Protein AF-0000000079071621 (afdb_homodimer)

Organism: Streptomyces microflavus (NCBI:txid1919)

Structure (mmCIF, N/CA/C/O backbone):
data_AF-0000000079071621-model_v1
#
loop_
_entity.id
_entity.type
_entity.pdbx_description
1 polymer 'VOC family protein'
#
loop_
_atom_site.group_PDB
_atom_site.id
_atom_site.type_symbol
_atom_site.label_atom_id
_atom_site.label_alt_id
_atom_site.label_comp_id
_atom_site.label_asym_id
_atom_site.label_entity_id
_atom_site.label_seq_id
_atom_site.pdbx_PDB_ins_code
_atom_site.Cartn_x
_atom_site.Cartn_y
_atom_site.Cartn_z
_atom_site.occupancy
_atom_site.B_iso_or_equiv
_atom_site.auth_seq_id
_atom_site.auth_comp_id
_atom_site.auth_asym_id
_atom_site.auth_atom_id
_atom_site.pdbx_PDB_model_num
ATOM 1 N N . MET A 1 1 ? 14.781 11.422 18.766 1 42.88 1 MET A N 1
ATOM 2 C CA . MET A 1 1 ? 13.68 10.578 19.219 1 42.88 1 MET A CA 1
ATOM 3 C C . MET A 1 1 ? 12.781 10.188 18.047 1 42.88 1 MET A C 1
ATOM 5 O O . MET A 1 1 ? 12.547 10.984 17.141 1 42.88 1 MET A O 1
ATOM 9 N N . SER A 1 2 ? 12.711 8.789 17.906 1 52.16 2 SER A N 1
ATOM 10 C CA . SER A 1 2 ? 11.922 8.367 16.75 1 52.16 2 SER A CA 1
ATOM 11 C C . SER A 1 2 ? 10.539 9.016 16.766 1 52.16 2 SER A C 1
ATOM 13 O O . SER A 1 2 ? 9.867 9.039 17.797 1 52.16 2 SER A O 1
ATOM 15 N N . LYS A 1 3 ? 10.344 9.945 15.742 1 65.06 3 LYS A N 1
ATOM 16 C CA . LYS A 1 3 ? 9.086 10.688 15.656 1 65.06 3 LYS A CA 1
ATOM 17 C C . LYS A 1 3 ? 7.887 9.742 15.734 1 65.06 3 LYS A C 1
ATOM 19 O O . LYS A 1 3 ? 6.836 10.109 16.266 1 65.06 3 LYS A O 1
ATOM 24 N N . ALA A 1 4 ? 8.258 8.398 15.219 1 72.56 4 ALA A N 1
ATOM 25 C CA . ALA A 1 4 ? 7.199 7.395 15.188 1 72.56 4 ALA A CA 1
ATOM 26 C C . ALA A 1 4 ? 7.715 6.043 15.672 1 72.56 4 ALA A C 1
ATOM 28 O O . ALA A 1 4 ? 8.211 5.238 14.875 1 72.56 4 ALA A O 1
ATOM 29 N N . LYS A 1 5 ? 7.645 5.836 16.984 1 70.62 5 LYS A N 1
ATOM 30 C CA . LYS A 1 5 ? 8.227 4.656 17.609 1 70.62 5 LYS A CA 1
ATOM 31 C C . LYS A 1 5 ? 7.594 3.377 17.078 1 70.62 5 LYS A C 1
ATOM 33 O O . LYS A 1 5 ? 8.297 2.408 16.781 1 70.62 5 LYS A O 1
ATOM 38 N N . ASN A 1 6 ? 6.219 3.414 16.953 1 83.88 6 ASN A N 1
ATOM 39 C CA . ASN A 1 6 ? 5.512 2.223 16.5 1 83.88 6 ASN A CA 1
ATOM 40 C C . ASN A 1 6 ? 4.762 2.488 15.195 1 83.88 6 ASN A C 1
ATOM 42 O O . ASN A 1 6 ? 3.529 2.541 15.18 1 83.88 6 ASN A O 1
ATOM 46 N N . LEU A 1 7 ? 5.461 2.604 14.156 1 91.31 7 LEU A N 1
ATOM 47 C CA . LEU A 1 7 ? 4.859 2.834 12.844 1 91.31 7 LEU A CA 1
ATOM 48 C C . LEU A 1 7 ? 4.422 1.519 12.211 1 91.31 7 LEU A C 1
ATOM 50 O O . LEU A 1 7 ? 5.164 0.535 12.234 1 91.31 7 LEU A O 1
ATOM 54 N N . ARG A 1 8 ? 3.219 1.528 11.75 1 93.12 8 ARG A N 1
ATOM 55 C CA . ARG A 1 8 ? 2.672 0.378 11.031 1 93.12 8 ARG A CA 1
ATOM 56 C C . ARG A 1 8 ? 2.041 0.804 9.711 1 93.12 8 ARG A C 1
ATOM 58 O O . ARG A 1 8 ? 1.533 1.922 9.594 1 93.12 8 ARG A O 1
ATOM 65 N N . THR A 1 9 ? 2.133 -0.127 8.781 1 96.31 9 THR A N 1
ATOM 66 C CA . THR A 1 9 ? 1.345 0.127 7.582 1 96.31 9 THR A CA 1
ATOM 67 C C . THR A 1 9 ? -0.145 0.162 7.91 1 96.31 9 THR A C 1
ATOM 69 O O . THR A 1 9 ? -0.653 -0.72 8.602 1 96.31 9 THR A O 1
ATOM 72 N N . GLY A 1 10 ? -0.792 1.207 7.555 1 96.31 10 GLY A N 1
ATOM 73 C CA . GLY A 1 10 ? -2.236 1.291 7.703 1 96.31 10 GLY A CA 1
ATOM 74 C C . GLY A 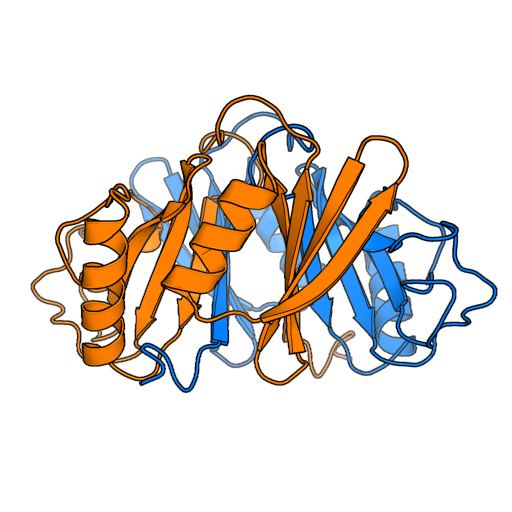1 10 ? -2.992 0.65 6.559 1 96.31 10 GLY A C 1
ATOM 75 O O . GLY A 1 10 ? -2.705 -0.486 6.176 1 96.31 10 GLY A O 1
ATOM 76 N N . HIS A 1 11 ? -3.967 1.396 6.055 1 97.25 11 HIS A N 1
ATOM 77 C CA . HIS A 1 11 ? -4.727 0.903 4.914 1 97.25 11 HIS A CA 1
ATOM 78 C C . HIS A 1 11 ? -4.145 1.425 3.602 1 97.25 11 HIS A C 1
ATOM 80 O O . HIS A 1 11 ? -3.365 2.381 3.6 1 97.25 11 HIS A O 1
ATOM 86 N N . ILE A 1 12 ? -4.516 0.748 2.537 1 98.19 12 ILE A N 1
ATOM 87 C CA . ILE A 1 12 ? -4.121 1.154 1.191 1 98.19 12 ILE A CA 1
ATOM 88 C C . ILE A 1 12 ? -5.363 1.509 0.375 1 98.19 12 ILE A C 1
ATOM 90 O O . ILE A 1 12 ? -6.297 0.711 0.278 1 98.19 12 ILE A O 1
ATOM 94 N N . GLY A 1 13 ? -5.344 2.719 -0.141 1 98.19 13 GLY A N 1
ATOM 95 C CA . GLY A 1 13 ? -6.395 3.121 -1.06 1 98.19 13 GLY A CA 1
ATOM 96 C C . GLY A 1 13 ? -6.074 2.809 -2.51 1 98.19 13 GLY A C 1
ATOM 97 O O . GLY A 1 13 ? -4.969 3.084 -2.98 1 98.19 13 GLY A O 1
ATOM 98 N N . LEU A 1 14 ? -7.027 2.291 -3.225 1 98.31 14 LEU A N 1
ATOM 99 C CA . LEU A 1 14 ? -6.879 1.988 -4.645 1 98.31 14 LEU A CA 1
ATOM 100 C C . LEU A 1 14 ? -7.98 2.656 -5.461 1 98.31 14 LEU A C 1
ATOM 102 O O . LEU A 1 14 ? -9.148 2.615 -5.082 1 98.31 14 LEU A O 1
ATOM 106 N N . ASN A 1 15 ? -7.555 3.283 -6.523 1 97.88 15 ASN A N 1
ATOM 107 C CA . ASN A 1 15 ? -8.508 3.697 -7.543 1 97.88 15 ASN A CA 1
ATOM 108 C C . ASN A 1 15 ? -8.906 2.533 -8.445 1 97.88 15 ASN A C 1
ATOM 110 O O . ASN A 1 15 ? -8.047 1.805 -8.945 1 97.88 15 ASN A O 1
ATOM 114 N N . VAL A 1 16 ? -10.18 2.416 -8.68 1 97.88 16 VAL A N 1
ATOM 115 C CA . VAL A 1 16 ? -10.664 1.335 -9.539 1 97.88 16 VAL A CA 1
ATOM 116 C C . VAL A 1 16 ? -11.664 1.881 -10.547 1 97.88 16 VAL A C 1
ATOM 118 O O . VAL A 1 16 ? -12.188 2.984 -10.383 1 97.88 16 VAL A O 1
ATOM 121 N N . THR A 1 17 ? -11.93 1.135 -11.625 1 97.88 17 THR A N 1
ATOM 122 C CA . THR A 1 17 ? -12.828 1.571 -12.688 1 97.88 17 THR A CA 1
ATOM 123 C C . THR A 1 17 ? -14.258 1.116 -12.414 1 97.88 17 THR A C 1
ATOM 125 O O . THR A 1 17 ? -15.211 1.757 -12.852 1 97.88 17 THR A O 1
ATOM 128 N N . ASP A 1 18 ? -14.422 0.015 -11.734 1 97.88 18 ASP A N 1
ATOM 129 C CA . ASP A 1 18 ? -15.703 -0.601 -11.406 1 97.88 18 ASP A CA 1
ATOM 130 C C . ASP A 1 18 ? -15.695 -1.179 -9.992 1 97.88 18 ASP A C 1
ATOM 132 O O . ASP A 1 18 ? -15.07 -2.215 -9.742 1 97.88 18 ASP A O 1
ATOM 136 N N . LEU A 1 19 ? -16.453 -0.501 -9.102 1 98.06 19 LEU A N 1
ATOM 137 C CA . LEU A 1 19 ? -16.375 -0.82 -7.676 1 98.06 19 LEU A CA 1
ATOM 138 C C . LEU A 1 19 ? -16.906 -2.225 -7.41 1 98.06 19 LEU A C 1
ATOM 140 O O . LEU A 1 19 ? -16.297 -2.996 -6.676 1 98.06 19 LEU A O 1
ATOM 144 N N . ASP A 1 20 ? -18.016 -2.582 -8.047 1 98.19 20 ASP A N 1
ATOM 145 C CA . ASP A 1 20 ? -18.625 -3.889 -7.82 1 98.19 20 ASP A CA 1
ATOM 146 C C . ASP A 1 20 ? -17.688 -5.016 -8.258 1 98.19 20 ASP A C 1
ATOM 148 O O . ASP A 1 20 ? -17.531 -6.012 -7.547 1 98.19 20 ASP A O 1
ATOM 152 N N . ARG A 1 21 ? -17.125 -4.828 -9.359 1 97.88 21 ARG A N 1
ATOM 153 C CA . ARG A 1 21 ? -16.203 -5.82 -9.891 1 97.88 21 ARG A CA 1
ATOM 154 C C . ARG A 1 21 ? -14.992 -5.98 -8.969 1 97.88 21 ARG A C 1
ATOM 156 O O . ARG A 1 21 ? -14.555 -7.105 -8.711 1 97.88 21 ARG A O 1
ATOM 163 N N . SER A 1 22 ? -14.477 -4.883 -8.516 1 98.31 22 SER A N 1
ATOM 164 C CA . SER A 1 22 ? -13.305 -4.926 -7.645 1 98.31 22 SER A CA 1
ATOM 165 C C . SER A 1 22 ? -13.648 -5.52 -6.281 1 98.31 22 SER A C 1
ATOM 167 O O . SER A 1 22 ? -12.891 -6.324 -5.738 1 98.31 22 SER A O 1
ATOM 169 N N . ILE A 1 23 ? -14.773 -5.156 -5.727 1 98.38 23 ILE A N 1
ATOM 170 C CA . ILE A 1 23 ? -15.203 -5.727 -4.457 1 98.38 23 ILE A CA 1
ATOM 171 C C . ILE A 1 23 ? -15.297 -7.246 -4.578 1 98.38 23 ILE A C 1
ATOM 173 O O . ILE A 1 23 ? -14.773 -7.973 -3.729 1 98.38 23 ILE A O 1
ATOM 177 N N . ALA A 1 24 ? -15.93 -7.719 -5.613 1 98.06 24 ALA A N 1
ATOM 178 C CA . ALA A 1 24 ? -16.094 -9.156 -5.824 1 98.06 24 ALA A CA 1
ATOM 179 C C . ALA A 1 24 ? -14.742 -9.859 -5.898 1 98.06 24 ALA A C 1
ATOM 181 O O . ALA A 1 24 ? -14.555 -10.914 -5.293 1 98.06 24 ALA A O 1
ATOM 182 N N . PHE A 1 25 ? -13.867 -9.266 -6.594 1 98 25 PHE A N 1
ATOM 183 C CA . PHE A 1 25 ? -12.531 -9.836 -6.758 1 98 25 PHE A CA 1
ATOM 184 C C . PHE A 1 25 ? -11.82 -9.953 -5.418 1 98 25 PHE A C 1
ATOM 186 O O . PHE A 1 25 ? -11.359 -11.031 -5.043 1 98 25 PHE A O 1
ATOM 193 N N . TYR A 1 26 ? -11.719 -8.875 -4.664 1 97.75 26 TYR A N 1
ATOM 194 C CA . TYR A 1 26 ? -10.945 -8.836 -3.428 1 97.75 26 TYR A CA 1
ATOM 195 C C . TYR A 1 26 ? -11.602 -9.688 -2.35 1 97.75 26 TYR A C 1
ATOM 197 O O . TYR A 1 26 ? -10.914 -10.266 -1.503 1 97.75 26 TYR A O 1
ATOM 205 N N . ARG A 1 27 ? -12.898 -9.773 -2.393 1 97.06 27 ARG A N 1
ATOM 206 C CA . ARG A 1 27 ? -13.586 -10.672 -1.471 1 97.06 27 ARG A CA 1
ATOM 207 C C . ARG A 1 27 ? -13.25 -12.133 -1.774 1 97.06 27 ARG A C 1
ATOM 209 O O . ARG A 1 27 ? -12.953 -12.906 -0.866 1 97.06 27 ARG A O 1
ATOM 216 N N . GLU A 1 28 ? -13.344 -12.438 -3.025 1 96.12 28 GLU A N 1
ATOM 217 C CA . GLU A 1 28 ? -13.109 -13.82 -3.426 1 96.12 28 GLU A CA 1
ATOM 218 C C . GLU A 1 28 ? -11.664 -14.234 -3.176 1 96.12 28 GLU A C 1
ATOM 220 O O . GLU A 1 28 ? -11.398 -15.336 -2.688 1 96.12 28 GLU A O 1
ATOM 225 N N . VAL A 1 29 ? -10.734 -13.383 -3.432 1 96 29 VAL A N 1
ATOM 226 C CA . VAL A 1 29 ? -9.312 -13.727 -3.393 1 96 29 VAL A CA 1
ATOM 227 C C . VAL A 1 29 ? -8.812 -13.695 -1.951 1 96 29 VAL A C 1
ATOM 229 O O . VAL A 1 29 ? -8.078 -14.586 -1.523 1 96 29 VAL A O 1
ATOM 232 N N . PHE A 1 30 ? -9.273 -12.68 -1.161 1 95.25 30 PHE A N 1
ATOM 233 C CA . PHE A 1 30 ? -8.633 -12.453 0.132 1 95.25 30 PHE A CA 1
ATOM 234 C C . PHE A 1 30 ? -9.617 -12.703 1.269 1 95.25 30 PHE A C 1
ATOM 236 O O . PHE A 1 30 ? -9.258 -12.602 2.443 1 95.25 30 PHE A O 1
ATOM 243 N N . ASP A 1 31 ? -10.844 -13.023 0.939 1 93.75 31 ASP A N 1
ATOM 244 C CA . ASP A 1 31 ? -11.898 -13.219 1.93 1 93.75 31 ASP A CA 1
ATOM 245 C C . ASP A 1 31 ? -12.109 -11.953 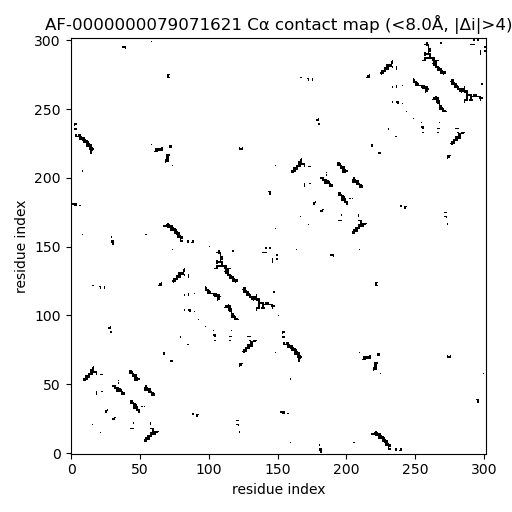2.758 1 93.75 31 ASP A C 1
ATOM 247 O O . ASP A 1 31 ? -12.328 -12.023 3.969 1 93.75 31 ASP A O 1
ATOM 251 N N . PHE A 1 32 ? -11.922 -10.859 2.109 1 96 32 PHE A N 1
ATOM 252 C CA . PHE A 1 32 ? -12.203 -9.594 2.781 1 96 32 PHE A CA 1
ATOM 253 C C . PHE A 1 32 ? -13.695 -9.422 3.012 1 96 32 PHE A C 1
ATOM 255 O O . PHE A 1 32 ? -14.508 -9.875 2.205 1 96 32 PHE A O 1
ATOM 262 N N . GLU A 1 33 ? -13.945 -8.703 4.066 1 96.06 33 GLU A N 1
ATOM 263 C CA . GLU A 1 33 ? -15.305 -8.227 4.324 1 96.06 33 GLU A CA 1
ATOM 264 C C . GLU A 1 33 ? -15.461 -6.762 3.93 1 96.06 33 GLU A C 1
ATOM 266 O O . GLU A 1 33 ? -14.492 -5.996 3.969 1 96.06 33 GLU A O 1
ATOM 271 N N . VAL A 1 34 ? -16.688 -6.438 3.545 1 97.62 34 VAL A N 1
ATOM 272 C CA . VAL A 1 34 ? -17.016 -5.027 3.348 1 97.62 34 VAL A CA 1
ATOM 273 C C . VAL A 1 34 ? -17.344 -4.383 4.691 1 97.62 34 VAL A C 1
ATOM 275 O O . VAL A 1 34 ? -18.359 -4.715 5.309 1 97.62 34 VAL A O 1
ATOM 278 N N . LEU A 1 35 ? -16.516 -3.516 5.105 1 96.69 35 LEU A N 1
ATOM 279 C CA . LEU A 1 35 ? -16.688 -2.855 6.395 1 96.69 35 LEU A CA 1
ATOM 280 C C . LEU A 1 35 ? -17.578 -1.624 6.262 1 96.69 35 LEU A C 1
ATOM 282 O O . LEU A 1 35 ? -18.156 -1.159 7.246 1 96.69 35 LEU A O 1
ATOM 286 N N . GLY A 1 36 ? -17.578 -1.055 5.078 1 95.31 36 GLY A N 1
ATOM 287 C CA . GLY A 1 36 ? -18.391 0.107 4.75 1 95.31 36 GLY A CA 1
ATOM 288 C C . GLY A 1 36 ? -18.391 0.434 3.268 1 95.31 36 GLY A C 1
ATOM 289 O O . GLY A 1 36 ? -17.453 0.07 2.549 1 95.31 36 GLY A O 1
ATOM 290 N N . GLU A 1 37 ? -19.422 0.952 2.857 1 95.75 37 GLU A N 1
ATOM 291 C CA . GLU A 1 37 ? -19.562 1.421 1.481 1 95.75 37 GLU A CA 1
ATOM 292 C C . GLU A 1 37 ? -20.391 2.697 1.415 1 95.75 37 GLU A C 1
ATOM 294 O O . GLU A 1 37 ? -21.188 2.973 2.316 1 95.75 37 GLU A O 1
ATOM 299 N N . GLY A 1 38 ? -20.094 3.457 0.371 1 94.31 38 GLY A N 1
ATOM 300 C CA . GLY A 1 38 ? -20.859 4.68 0.22 1 94.31 38 GLY A CA 1
ATOM 301 C C . GLY A 1 38 ? -20.594 5.398 -1.087 1 94.31 38 GLY A C 1
ATOM 302 O O . GLY A 1 38 ? -20.016 4.824 -2.012 1 94.31 38 GLY A O 1
ATOM 303 N N . LYS A 1 39 ? -21.266 6.508 -1.131 1 90.56 39 LYS A N 1
ATOM 304 C CA . LYS A 1 39 ? -21.109 7.348 -2.312 1 90.56 39 LYS A CA 1
ATOM 305 C C . LYS A 1 39 ? -21.016 8.82 -1.928 1 90.56 39 LYS A C 1
ATOM 307 O O . LYS A 1 39 ? -21.547 9.234 -0.895 1 90.56 39 LYS A O 1
ATOM 312 N N . ASP A 1 40 ? -20.219 9.453 -2.623 1 84.19 40 ASP A N 1
ATOM 313 C CA . ASP A 1 40 ? -20.203 10.914 -2.646 1 84.19 40 ASP A CA 1
ATOM 314 C C . ASP A 1 40 ? -20.438 11.438 -4.059 1 84.19 40 ASP A C 1
ATOM 316 O O . ASP A 1 40 ? -19.5 11.484 -4.875 1 84.19 40 ASP A O 1
ATOM 320 N N . GLY A 1 41 ? -21.625 11.93 -4.25 1 83.19 41 GLY A N 1
ATOM 321 C CA . GLY A 1 41 ? -22.016 12.203 -5.625 1 83.19 41 GLY A CA 1
ATOM 322 C C . GLY A 1 41 ? -21.969 10.969 -6.508 1 83.19 41 GLY A C 1
ATOM 323 O O . GLY A 1 41 ? -22.594 9.945 -6.191 1 83.19 41 GLY A O 1
ATOM 324 N N . ASP A 1 42 ? -21.188 11.078 -7.543 1 82.19 42 ASP A N 1
ATOM 325 C CA . ASP A 1 42 ? -21.094 9.953 -8.477 1 82.19 42 ASP A CA 1
ATOM 326 C C . ASP A 1 42 ? -19.891 9.07 -8.148 1 82.19 42 ASP A C 1
ATOM 328 O O . ASP A 1 42 ? -19.672 8.055 -8.812 1 82.19 42 ASP A O 1
ATOM 332 N N . ARG A 1 43 ? -19.234 9.406 -7.055 1 88.31 43 ARG A N 1
ATOM 333 C CA . ARG A 1 43 ? -18.047 8.633 -6.699 1 88.31 43 ARG A CA 1
ATOM 334 C C . ARG A 1 43 ? -18.359 7.625 -5.598 1 88.31 43 ARG A C 1
ATOM 336 O O . ARG A 1 43 ? -18.625 8.008 -4.457 1 88.31 43 ARG A O 1
ATOM 343 N N . ARG A 1 44 ? -18.312 6.379 -5.953 1 96.31 44 ARG A N 1
ATOM 344 C CA . ARG A 1 44 ? -18.578 5.297 -5.012 1 96.31 44 ARG A CA 1
ATOM 345 C C . ARG A 1 44 ? -17.281 4.816 -4.352 1 96.31 44 ARG A C 1
ATOM 347 O O . ARG A 1 44 ? -16.203 4.914 -4.941 1 96.31 44 ARG A O 1
ATOM 354 N N . TRP A 1 45 ? -17.422 4.355 -3.113 1 97 45 TRP A N 1
ATOM 355 C CA . TRP A 1 45 ? -16.266 3.846 -2.395 1 97 45 TRP A CA 1
ATOM 356 C C . TRP A 1 45 ? -16.641 2.666 -1.507 1 97 45 TRP A C 1
ATOM 358 O O . TRP A 1 45 ? -17.828 2.475 -1.188 1 97 45 TRP A O 1
ATOM 368 N N . ALA A 1 46 ? -15.672 1.856 -1.143 1 97.94 46 ALA A N 1
ATOM 369 C CA . ALA A 1 46 ? -15.852 0.722 -0.24 1 97.94 46 ALA A CA 1
ATOM 370 C C . ALA A 1 46 ? -14.617 0.513 0.634 1 97.94 46 ALA A C 1
ATOM 372 O O . ALA A 1 46 ? -13.492 0.677 0.171 1 97.94 46 ALA A O 1
ATOM 373 N N . PHE A 1 47 ? -14.836 0.183 1.859 1 97.75 47 PHE A N 1
ATOM 374 C CA . PHE A 1 47 ? -13.805 -0.219 2.809 1 97.75 47 PHE A CA 1
ATOM 375 C C . PHE A 1 47 ? -13.797 -1.732 2.988 1 97.75 47 PHE A C 1
ATOM 377 O O . PHE A 1 47 ? -14.82 -2.332 3.312 1 97.75 47 PHE A O 1
ATOM 384 N N . LEU A 1 48 ? -12.656 -2.314 2.732 1 98.19 48 LEU A N 1
ATOM 385 C CA . LEU A 1 48 ? -12.5 -3.76 2.846 1 98.19 48 LEU A CA 1
ATOM 386 C C . LEU A 1 48 ? -11.508 -4.117 3.945 1 98.19 48 LEU A C 1
ATOM 388 O O . LEU A 1 48 ? -10.5 -3.43 4.121 1 98.19 48 LEU A O 1
ATOM 392 N N . GLY A 1 49 ? -11.805 -5.145 4.641 1 96.56 49 GLY A N 1
ATOM 393 C CA . GLY A 1 49 ? -10.898 -5.574 5.691 1 96.56 49 GLY A CA 1
ATOM 394 C C . GLY A 1 49 ? -11.242 -6.938 6.262 1 96.56 49 GLY A C 1
ATOM 395 O O . GLY A 1 49 ? -11.938 -7.727 5.617 1 96.56 49 GLY A O 1
ATOM 396 N N . ARG A 1 50 ? -10.492 -7.25 7.32 1 92.88 50 ARG A N 1
ATOM 397 C CA . ARG A 1 50 ? -10.688 -8.492 8.062 1 92.88 50 ARG A CA 1
ATOM 398 C C . ARG A 1 50 ? -10.703 -8.234 9.57 1 92.88 50 ARG A C 1
ATOM 400 O O . ARG A 1 50 ? -9.938 -7.41 10.07 1 92.88 50 ARG A O 1
ATOM 407 N N . ASP A 1 51 ? -11.625 -8.984 10.312 1 90.25 51 ASP A N 1
ATOM 408 C CA . ASP A 1 51 ? -11.711 -8.875 11.766 1 90.25 51 ASP A CA 1
ATOM 409 C C . ASP A 1 51 ? -11.852 -7.422 12.195 1 90.25 51 ASP A C 1
ATOM 411 O O . ASP A 1 51 ? -11.117 -6.957 13.078 1 90.25 51 ASP A O 1
ATOM 415 N N . SER A 1 52 ? -12.617 -6.637 11.469 1 90.25 52 SER A N 1
ATOM 416 C CA . SER A 1 52 ? -12.977 -5.254 11.75 1 90.25 52 SER A CA 1
ATOM 417 C C . SER A 1 52 ? -11.789 -4.32 11.531 1 90.25 52 SER A C 1
ATOM 419 O O . SER A 1 52 ? -11.828 -3.152 11.922 1 90.25 52 SER A O 1
ATOM 421 N N . ARG A 1 53 ? -10.781 -4.863 10.93 1 92.56 53 ARG A N 1
ATOM 422 C CA . ARG A 1 53 ? -9.625 -4.035 10.602 1 92.56 53 ARG A CA 1
ATOM 423 C C . ARG A 1 53 ? -9.633 -3.629 9.133 1 92.56 53 ARG A C 1
ATOM 425 O O . ARG A 1 53 ? -9.727 -4.48 8.25 1 92.56 53 ARG A O 1
ATOM 432 N N . LEU A 1 54 ? -9.531 -2.367 8.938 1 95.94 54 LEU A N 1
ATOM 433 C CA . LEU A 1 54 ? -9.477 -1.823 7.582 1 95.94 54 LEU A CA 1
ATOM 434 C C . LEU A 1 54 ? -8.148 -2.158 6.914 1 95.94 54 LEU A C 1
ATOM 436 O O . LEU A 1 54 ? -7.082 -1.94 7.5 1 95.94 54 LEU A O 1
ATOM 440 N N . VAL A 1 55 ? -8.203 -2.707 5.699 1 97.38 55 VAL A N 1
ATOM 441 C CA . VAL A 1 55 ? -6.988 -3.105 4.996 1 97.38 55 VAL A CA 1
ATOM 442 C C . VAL A 1 55 ? -6.895 -2.361 3.666 1 97.38 55 VAL A C 1
ATOM 444 O O . VAL A 1 55 ? -5.875 -1.728 3.373 1 97.38 55 VAL A O 1
ATOM 447 N N . VAL A 1 56 ? -7.957 -2.381 2.842 1 98.19 56 VAL A N 1
ATOM 448 C CA . VAL A 1 56 ? -7.98 -1.773 1.517 1 98.19 56 VAL A CA 1
ATOM 449 C C . VAL A 1 56 ? -9.219 -0.89 1.374 1 98.19 56 VAL A C 1
ATOM 451 O O . VAL A 1 56 ? -10.312 -1.277 1.783 1 98.19 56 VAL A O 1
ATOM 454 N N . THR A 1 57 ? -9.023 0.283 0.884 1 98 57 THR A N 1
ATOM 455 C CA . THR A 1 57 ? -10.148 1.112 0.467 1 98 57 THR A CA 1
ATOM 456 C C . THR A 1 57 ? -10.195 1.228 -1.054 1 98 57 THR A C 1
ATOM 458 O O . THR A 1 57 ? -9.156 1.328 -1.71 1 98 57 THR A O 1
ATOM 461 N N . LEU A 1 58 ? -11.359 1.116 -1.593 1 98.12 58 LEU A N 1
ATOM 462 C CA . LEU A 1 58 ? -11.578 1.203 -3.033 1 98.12 58 LEU A CA 1
ATOM 463 C C . LEU A 1 58 ? -12.352 2.467 -3.391 1 98.12 58 LEU A C 1
ATOM 465 O O . LEU A 1 58 ? -13.375 2.768 -2.771 1 98.12 58 LEU A O 1
ATOM 469 N N . TRP A 1 59 ? -11.859 3.154 -4.355 1 97.06 59 TRP A N 1
ATOM 470 C CA . TRP A 1 59 ? -12.461 4.398 -4.824 1 97.06 59 TRP A CA 1
ATOM 471 C C . TRP A 1 59 ? -12.75 4.332 -6.32 1 97.06 59 TRP A C 1
ATOM 473 O O . TRP A 1 59 ? -11.828 4.227 -7.133 1 97.06 59 TRP A O 1
ATOM 483 N N . GLN A 1 60 ? -14.016 4.375 -6.68 1 96.94 60 GLN A N 1
ATOM 484 C CA . GLN A 1 60 ? -14.367 4.371 -8.094 1 96.94 60 GLN A CA 1
ATOM 485 C C . GLN A 1 60 ? -14.234 5.766 -8.703 1 96.94 60 GLN A C 1
ATOM 487 O O . GLN A 1 60 ? -15.219 6.492 -8.828 1 96.94 60 GLN A O 1
ATOM 492 N N . GLN A 1 61 ? -13.016 6.055 -9.125 1 94.44 61 GLN A N 1
ATOM 493 C CA . GLN A 1 61 ? -12.766 7.387 -9.664 1 94.44 61 GLN A CA 1
ATOM 494 C C . GLN A 1 61 ? -11.727 7.348 -10.781 1 94.44 61 GLN A C 1
ATOM 496 O O . GLN A 1 61 ? -10.945 8.289 -10.945 1 94.44 61 GLN A O 1
ATOM 501 N N . SER A 1 62 ? -11.641 6.223 -11.445 1 95.19 62 SER A N 1
ATOM 502 C CA . SER A 1 62 ? -10.648 6.082 -12.508 1 95.19 62 SER A CA 1
ATOM 503 C C . SER A 1 62 ? -11.258 5.434 -13.75 1 95.19 62 SER A C 1
ATOM 505 O O . SER A 1 62 ? -12.305 4.793 -13.672 1 95.19 62 SER A O 1
ATOM 507 N N . GLU A 1 63 ? -10.594 5.777 -14.773 1 94.69 63 GLU A N 1
ATOM 508 C CA . GLU A 1 63 ? -10.875 5.129 -16.047 1 94.69 63 GLU A CA 1
ATOM 509 C C . GLU A 1 63 ? -9.602 4.547 -16.656 1 94.69 63 GLU A C 1
ATOM 511 O O . GLU A 1 63 ? -8.492 4.945 -16.297 1 94.69 63 GLU A O 1
ATOM 516 N N . GLY A 1 64 ? -9.773 3.553 -17.516 1 94.56 64 GLY A N 1
ATOM 517 C CA . GLY A 1 64 ? -8.625 2.943 -18.156 1 94.56 64 GLY A CA 1
ATOM 518 C C . GLY A 1 64 ? -8.062 1.765 -17.391 1 94.56 64 GLY A C 1
ATOM 519 O O . GLY A 1 64 ? -8.82 0.98 -16.812 1 94.56 64 GLY A O 1
ATOM 520 N N . SER A 1 65 ? -6.691 1.604 -17.547 1 94.56 65 SER A N 1
ATOM 521 C CA . SER A 1 65 ? -6.031 0.484 -16.875 1 94.56 65 SER A CA 1
ATOM 522 C C . SER A 1 65 ? -4.832 0.953 -16.062 1 94.56 65 SER A C 1
ATOM 524 O O . SER A 1 65 ? -4.34 2.066 -16.266 1 94.56 65 SER A O 1
ATOM 526 N N . PHE A 1 66 ? -4.441 0.204 -15.18 1 96.56 66 PHE A N 1
ATOM 527 C CA . PHE A 1 66 ? -3.26 0.45 -14.359 1 96.56 66 PHE A CA 1
ATOM 528 C C . PHE A 1 66 ? -2.057 0.779 -15.234 1 96.56 66 PHE A C 1
ATOM 530 O O . PHE A 1 66 ? -1.84 0.14 -16.266 1 96.56 66 PHE A O 1
ATOM 537 N N . ALA A 1 67 ? -1.31 1.822 -14.844 1 94 67 ALA A N 1
ATOM 538 C CA . ALA A 1 67 ? -0.134 2.283 -15.578 1 94 67 ALA A CA 1
ATOM 539 C C . ALA A 1 67 ? 1.146 1.994 -14.805 1 94 67 ALA A C 1
ATOM 541 O O . ALA A 1 67 ? 1.631 2.846 -14.055 1 94 67 ALA A O 1
ATOM 542 N N . PRO A 1 68 ? 1.791 0.847 -15.031 1 92.25 68 PRO A N 1
ATOM 543 C CA . PRO A 1 68 ? 2.906 0.401 -14.188 1 92.25 68 PRO A CA 1
ATOM 544 C C . PRO A 1 68 ? 4.164 1.243 -14.383 1 92.25 68 PRO A C 1
ATOM 546 O O . PRO A 1 68 ? 5.117 1.127 -13.609 1 92.25 68 PRO A O 1
ATOM 549 N N . ALA A 1 69 ? 4.184 2.113 -15.352 1 92.94 69 ALA A N 1
ATOM 550 C CA . ALA A 1 69 ? 5.402 2.852 -15.672 1 92.94 69 ALA A CA 1
ATOM 551 C C . ALA A 1 69 ? 5.391 4.234 -15.016 1 92.94 69 ALA A C 1
ATOM 553 O O . ALA A 1 69 ? 6.363 4.984 -15.125 1 92.94 69 ALA A O 1
ATOM 554 N N . LEU A 1 70 ? 4.355 4.629 -14.391 1 96 70 LEU A N 1
ATOM 555 C CA . LEU A 1 70 ? 4.254 5.938 -13.75 1 96 70 LEU A CA 1
ATOM 556 C C . LEU A 1 70 ? 4.629 5.855 -12.273 1 96 70 LEU A C 1
ATOM 558 O O . LEU A 1 70 ? 4.562 4.781 -11.672 1 96 70 LEU A O 1
ATOM 562 N N . PRO A 1 71 ? 5.078 7.023 -11.711 1 98 71 PRO A N 1
ATOM 563 C CA . PRO A 1 71 ? 5.266 7.023 -10.258 1 98 71 PRO A CA 1
ATOM 564 C C . PRO A 1 71 ? 4.012 6.594 -9.5 1 98 71 PRO A C 1
ATOM 566 O O . PRO A 1 71 ? 2.896 6.941 -9.898 1 98 71 PRO A O 1
ATOM 569 N N . GLY A 1 72 ? 4.184 5.965 -8.516 1 97.75 72 GLY A N 1
ATOM 570 C CA . GLY A 1 72 ? 3.068 5.406 -7.766 1 97.75 72 GLY A CA 1
ATOM 571 C C . GLY A 1 72 ? 3.254 3.941 -7.422 1 97.75 72 GLY A C 1
ATOM 572 O O . GLY A 1 72 ? 4.371 3.496 -7.152 1 97.75 72 GLY A O 1
ATOM 573 N N . LEU A 1 73 ? 2.174 3.232 -7.434 1 98.12 73 LEU A N 1
ATOM 574 C CA . LEU A 1 73 ? 2.195 1.833 -7.02 1 98.12 73 LEU A CA 1
ATOM 575 C C . LEU A 1 73 ? 2.951 0.98 -8.031 1 98.12 73 LEU A C 1
ATOM 577 O O . LEU A 1 73 ? 2.674 1.042 -9.234 1 98.12 73 LEU A O 1
ATOM 581 N N . HIS A 1 74 ? 3.959 0.301 -7.574 1 97.88 74 HIS A N 1
ATOM 582 C CA . HIS A 1 74 ? 4.543 -0.784 -8.359 1 97.88 74 HIS A CA 1
ATOM 583 C C . HIS A 1 74 ? 3.77 -2.084 -8.156 1 97.88 74 HIS A C 1
ATOM 585 O O . HIS A 1 74 ? 3.32 -2.697 -9.125 1 97.88 74 HIS A O 1
ATOM 591 N N . HIS A 1 75 ? 3.635 -2.488 -6.898 1 98.19 75 HIS A N 1
ATOM 592 C CA . HIS A 1 75 ? 2.818 -3.641 -6.535 1 98.19 75 HIS A CA 1
ATOM 593 C C . HIS A 1 75 ? 2.449 -3.609 -5.059 1 98.19 75 HIS A C 1
ATOM 595 O O . HIS A 1 75 ? 3.053 -2.869 -4.277 1 98.19 75 HIS A O 1
ATOM 601 N N . LEU A 1 76 ? 1.411 -4.328 -4.742 1 98.06 76 LEU A N 1
ATOM 602 C CA . LEU A 1 76 ? 0.943 -4.508 -3.373 1 98.06 76 LEU A CA 1
ATOM 603 C C . LEU A 1 76 ? 1.061 -5.969 -2.945 1 98.06 76 LEU A C 1
ATOM 605 O O . LEU A 1 76 ? 0.61 -6.867 -3.66 1 98.06 76 LEU A O 1
ATOM 609 N N . SER A 1 77 ? 1.631 -6.188 -1.771 1 97.75 77 SER A N 1
ATOM 610 C CA . SER A 1 77 ? 1.815 -7.574 -1.349 1 97.75 77 SER A CA 1
ATOM 611 C C . SER A 1 77 ? 1.025 -7.875 -0.079 1 97.75 77 SER A C 1
ATOM 613 O O . SER A 1 77 ? 0.861 -7.004 0.777 1 97.75 77 SER A O 1
ATOM 615 N N . PHE A 1 78 ? 0.587 -9.062 0.02 1 97.31 78 PHE A N 1
ATOM 616 C CA . PHE A 1 78 ? -0.024 -9.641 1.214 1 97.31 78 PHE A CA 1
ATOM 617 C C . PHE A 1 78 ? 0.723 -10.891 1.656 1 97.31 78 PHE A C 1
ATOM 619 O O . PHE A 1 78 ? 1.159 -11.688 0.822 1 97.31 78 PHE A O 1
ATOM 626 N N . GLN A 1 79 ? 0.829 -11 2.951 1 96.56 79 GLN A N 1
ATOM 627 C CA . GLN A 1 79 ? 1.543 -12.148 3.498 1 96.56 79 GLN A CA 1
ATOM 628 C C . GLN A 1 79 ? 0.576 -13.156 4.117 1 96.56 79 GLN A C 1
ATOM 630 O O . GLN A 1 79 ? -0.375 -12.773 4.801 1 96.56 79 GLN A O 1
ATOM 635 N N . VAL A 1 80 ? 0.782 -14.398 3.824 1 96.19 80 VAL A N 1
ATOM 636 C CA . VAL A 1 80 ? 0.075 -15.508 4.457 1 96.19 80 VAL A CA 1
ATOM 637 C C . VAL A 1 80 ? 1.067 -16.391 5.207 1 96.19 80 VAL A C 1
ATOM 639 O O . VAL A 1 80 ? 2.271 -16.141 5.199 1 96.19 80 VAL A O 1
ATOM 642 N N . ASP A 1 81 ? 0.559 -17.406 5.879 1 95.19 81 ASP A N 1
ATOM 643 C CA . ASP A 1 81 ? 1.41 -18.188 6.777 1 95.19 81 ASP A CA 1
ATOM 644 C C . ASP A 1 81 ? 2.15 -19.281 6.02 1 95.19 81 ASP A C 1
ATOM 646 O O . ASP A 1 81 ? 3.283 -19.625 6.359 1 95.19 81 ASP A O 1
ATOM 650 N N . THR A 1 82 ? 1.456 -19.844 4.969 1 94.31 82 THR A N 1
ATOM 651 C CA . THR A 1 82 ? 2.035 -21.047 4.371 1 94.31 82 THR A CA 1
ATOM 652 C C . THR A 1 82 ? 1.904 -21.016 2.852 1 94.31 82 THR A C 1
ATOM 654 O O . THR A 1 82 ? 1.029 -20.328 2.316 1 94.31 82 THR A O 1
ATOM 657 N N . VAL A 1 83 ? 2.672 -21.812 2.244 1 93.69 83 VAL A N 1
ATOM 658 C CA . VAL A 1 83 ? 2.635 -21.969 0.793 1 93.69 83 VAL A CA 1
ATOM 659 C C . VAL A 1 83 ? 1.326 -22.641 0.374 1 93.69 83 VAL A C 1
ATOM 661 O O . VAL A 1 83 ? 0.794 -22.344 -0.702 1 93.69 83 VAL A O 1
ATOM 664 N N . GLU A 1 84 ? 0.805 -23.469 1.209 1 93.38 84 GLU A N 1
ATOM 665 C CA . GLU A 1 84 ? -0.474 -24.109 0.917 1 93.38 84 GLU A CA 1
ATOM 666 C C . GLU A 1 84 ? -1.585 -23.062 0.759 1 93.38 84 GLU A C 1
ATOM 668 O O . GLU A 1 84 ? -2.457 -23.219 -0.101 1 93.38 84 GLU A O 1
ATOM 673 N N . GLU A 1 85 ? -1.561 -22.047 1.556 1 95.12 85 GLU A N 1
ATOM 674 C CA . GLU A 1 85 ? -2.529 -20.969 1.435 1 95.12 85 GLU A CA 1
ATOM 675 C C . GLU A 1 85 ? -2.371 -20.234 0.106 1 95.12 85 GLU A C 1
ATOM 677 O O . GLU A 1 85 ? -3.359 -19.797 -0.491 1 95.12 85 GLU A O 1
ATOM 682 N N . ILE A 1 86 ? -1.151 -20.078 -0.33 1 95.69 86 ILE A N 1
ATOM 683 C CA . ILE A 1 86 ? -0.88 -19.438 -1.611 1 95.69 86 ILE A CA 1
ATOM 684 C C . ILE A 1 86 ? -1.473 -20.266 -2.744 1 95.69 86 ILE A C 1
ATOM 686 O O . ILE A 1 86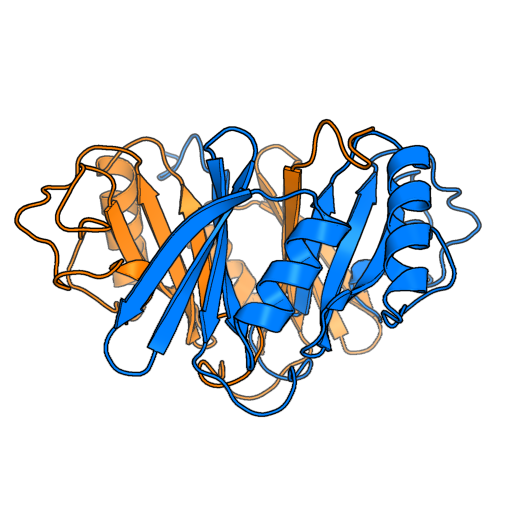 ? -2.137 -19.734 -3.637 1 95.69 86 ILE A O 1
ATOM 690 N N . ARG A 1 87 ? -1.272 -21.531 -2.693 1 93.75 87 ARG A N 1
ATOM 691 C CA . ARG A 1 87 ? -1.766 -22.438 -3.736 1 93.75 87 ARG A CA 1
ATOM 692 C C . ARG A 1 87 ? -3.289 -22.422 -3.787 1 93.75 87 ARG A C 1
ATOM 694 O O . ARG A 1 87 ? -3.881 -22.469 -4.867 1 93.75 87 ARG A O 1
ATOM 701 N N . ALA A 1 88 ? -3.844 -22.422 -2.625 1 94.31 88 ALA A N 1
ATOM 702 C CA . ALA A 1 88 ? -5.301 -22.328 -2.57 1 94.31 88 ALA A CA 1
ATOM 703 C C . ALA A 1 88 ? -5.797 -21.047 -3.23 1 94.31 88 ALA A C 1
ATOM 705 O O . ALA A 1 88 ? -6.789 -21.062 -3.965 1 94.31 88 ALA A O 1
ATOM 706 N N . THR A 1 89 ? -5.102 -20 -2.975 1 94.62 89 THR A N 1
ATOM 707 C CA . THR A 1 89 ? -5.461 -18.703 -3.562 1 94.62 89 THR A CA 1
ATOM 708 C C . THR A 1 89 ? -5.223 -18.719 -5.07 1 94.62 89 THR A C 1
ATOM 710 O O . THR A 1 89 ? -6 -18.141 -5.828 1 94.62 89 THR A O 1
ATOM 713 N N . GLU A 1 90 ? -4.188 -19.344 -5.465 1 95.31 90 GLU A N 1
ATOM 714 C CA . GLU A 1 90 ? -3.881 -19.469 -6.887 1 95.31 90 GLU A CA 1
ATOM 715 C C . GLU A 1 90 ? -5.023 -20.141 -7.641 1 95.31 90 GLU A C 1
ATOM 717 O O . GLU A 1 90 ? -5.383 -19.719 -8.742 1 95.31 90 GLU A O 1
ATOM 722 N N . GLU A 1 91 ? -5.555 -21.141 -7.059 1 94.69 91 GLU A N 1
ATOM 723 C CA . GLU A 1 91 ? -6.68 -21.828 -7.684 1 94.69 91 GLU A CA 1
ATOM 724 C C . GLU A 1 91 ? -7.867 -20.891 -7.871 1 94.69 91 GLU A C 1
ATOM 726 O O . GLU A 1 91 ? -8.508 -20.891 -8.922 1 94.69 91 GLU A O 1
ATOM 731 N N . VAL A 1 92 ? -8.094 -20.141 -6.871 1 95.19 92 VAL A N 1
ATOM 732 C CA . VAL A 1 92 ? -9.172 -19.156 -6.945 1 95.19 92 VAL A CA 1
ATOM 733 C C . VAL A 1 92 ? -8.891 -18.156 -8.062 1 95.19 92 VAL A C 1
ATOM 735 O O . VAL A 1 92 ? -9.766 -17.859 -8.875 1 95.19 92 VAL A O 1
ATOM 738 N N . LEU A 1 93 ? -7.695 -17.719 -8.141 1 96.56 93 LEU A N 1
ATOM 739 C CA . LEU A 1 93 ? -7.293 -16.719 -9.125 1 96.56 93 LEU A CA 1
ATOM 740 C C . LEU A 1 93 ? -7.426 -17.266 -10.539 1 96.56 93 LEU A C 1
ATOM 742 O O . LEU A 1 93 ? -7.867 -16.562 -11.445 1 96.56 93 LEU A O 1
ATOM 746 N N . ARG A 1 94 ? -7.051 -18.453 -10.703 1 95.56 94 ARG A N 1
ATOM 747 C CA . ARG A 1 94 ? -7.184 -19.094 -12.008 1 95.56 94 ARG A CA 1
ATOM 748 C C . ARG A 1 94 ? -8.648 -19.188 -12.43 1 95.56 94 ARG A C 1
ATOM 750 O O . ARG A 1 94 ? -8.984 -18.953 -13.586 1 95.56 94 ARG A O 1
ATOM 757 N N . SER A 1 95 ? -9.461 -19.484 -11.477 1 94.94 95 SER A N 1
ATOM 758 C CA . SER A 1 95 ? -10.883 -19.594 -11.766 1 94.94 95 SER A CA 1
ATOM 759 C C . SER A 1 95 ? -11.484 -18.234 -12.133 1 94.94 95 SER A C 1
ATOM 761 O O . SER A 1 95 ? -12.477 -18.172 -12.859 1 94.94 95 SER A O 1
ATOM 763 N N . LEU A 1 96 ? -10.836 -17.188 -11.688 1 94.88 96 LEU A N 1
ATOM 764 C CA . LEU A 1 96 ? -11.289 -15.836 -11.961 1 94.88 96 LEU A CA 1
ATOM 765 C C . LEU A 1 96 ? -10.672 -15.305 -13.25 1 94.88 96 LEU A C 1
ATOM 767 O O . LEU A 1 96 ? -10.992 -14.195 -13.688 1 94.88 96 LEU A O 1
ATOM 771 N N . GLY A 1 97 ? -9.711 -16.031 -13.773 1 94.62 97 GLY A N 1
ATOM 772 C CA . GLY A 1 97 ? -9.047 -15.602 -14.992 1 94.62 97 GLY A CA 1
ATOM 773 C C . GLY A 1 97 ? -8 -14.531 -14.758 1 94.62 97 GLY A C 1
ATOM 774 O O . GLY A 1 97 ? -7.723 -13.727 -15.648 1 94.62 97 GLY A O 1
ATOM 775 N N . ALA A 1 98 ? -7.477 -14.492 -13.594 1 93.88 98 ALA A N 1
ATOM 776 C CA . ALA A 1 98 ? -6.453 -13.5 -13.281 1 93.88 98 ALA A CA 1
ATOM 777 C C . ALA A 1 98 ? -5.176 -13.766 -14.07 1 93.88 98 ALA A C 1
ATOM 779 O O . ALA A 1 98 ? -4.84 -14.914 -14.359 1 93.88 98 ALA A O 1
ATOM 780 N N . GLY A 1 99 ? -4.48 -12.672 -14.445 1 94.69 99 GLY A N 1
ATOM 781 C CA . GLY A 1 99 ? -3.164 -12.789 -15.047 1 94.69 99 GLY A CA 1
ATOM 782 C C . GLY A 1 99 ? -2.055 -13 -14.039 1 94.69 99 GLY A C 1
ATOM 783 O O . GLY A 1 99 ? -2.07 -12.398 -12.961 1 94.69 99 GLY A O 1
ATOM 784 N N . PHE A 1 100 ? -1.104 -13.875 -14.391 1 96.19 100 PHE A N 1
ATOM 785 C CA . PHE A 1 100 ? 0.047 -14.141 -13.531 1 96.19 100 PHE A CA 1
ATOM 786 C C . PHE A 1 100 ? 1.335 -13.664 -14.195 1 96.19 100 PHE A C 1
ATOM 788 O O . PHE A 1 100 ? 1.495 -13.789 -15.414 1 96.19 100 PHE A O 1
ATOM 795 N N . ALA A 1 101 ? 2.211 -13.172 -13.398 1 94.06 101 ALA A N 1
ATOM 796 C CA . ALA A 1 101 ? 3.508 -12.742 -13.922 1 94.06 101 ALA A CA 1
ATOM 797 C C . ALA A 1 101 ? 4.453 -13.93 -14.078 1 94.06 101 ALA A C 1
ATOM 799 O O . ALA A 1 101 ? 5.316 -13.93 -14.953 1 94.06 101 ALA A O 1
ATOM 800 N N . TYR A 1 102 ? 4.391 -14.859 -13.141 1 92.69 102 TYR A N 1
ATOM 801 C CA . TYR A 1 102 ? 5.164 -16.094 -13.141 1 92.69 102 TYR A CA 1
ATOM 802 C C . TYR A 1 102 ? 4.262 -17.297 -12.93 1 92.69 102 TYR A C 1
ATOM 804 O O . TYR A 1 102 ? 3.154 -17.172 -12.398 1 92.69 102 TYR A O 1
ATOM 812 N N . ASP A 1 103 ? 4.812 -18.391 -13.328 1 88.94 103 ASP A N 1
ATOM 813 C CA . ASP A 1 103 ? 4.059 -19.625 -13.109 1 88.94 103 ASP A CA 1
ATOM 814 C C . ASP A 1 103 ? 4.242 -20.125 -11.68 1 88.94 103 ASP A C 1
ATOM 816 O O . ASP A 1 103 ? 5.363 -20.438 -11.266 1 88.94 103 ASP A O 1
ATOM 820 N N . GLY A 1 104 ? 3.139 -20.156 -10.938 1 90.81 104 GLY A N 1
ATOM 821 C CA . GLY A 1 104 ? 3.168 -20.75 -9.609 1 90.81 104 GLY A CA 1
ATOM 822 C C . GLY A 1 104 ? 3.971 -19.938 -8.609 1 90.81 104 GLY A C 1
ATOM 823 O O . GLY A 1 104 ? 4.211 -18.75 -8.82 1 90.81 104 GLY A O 1
ATOM 824 N N . VAL A 1 105 ? 4.273 -20.547 -7.5 1 94.19 105 VAL A N 1
ATOM 825 C CA . VAL A 1 105 ? 5.016 -19.906 -6.414 1 94.19 105 VAL A CA 1
ATOM 826 C C . VAL A 1 105 ? 6.488 -19.797 -6.797 1 94.19 105 VAL A C 1
ATOM 828 O O . VAL A 1 105 ? 7.129 -20.797 -7.121 1 94.19 105 VAL A O 1
ATOM 831 N N . VAL A 1 106 ? 6.926 -18.578 -6.801 1 94.31 106 VAL A N 1
ATOM 832 C CA . VAL A 1 106 ? 8.344 -18.344 -7.062 1 94.31 106 VAL A CA 1
ATOM 833 C C . VAL A 1 106 ? 8.992 -17.688 -5.844 1 94.31 106 VAL A C 1
ATOM 835 O O . VAL A 1 106 ? 8.359 -16.906 -5.141 1 94.31 106 VAL A O 1
ATOM 838 N N . PRO A 1 107 ? 10.289 -18.047 -5.605 1 94.38 107 PRO A N 1
ATOM 839 C CA . PRO A 1 107 ? 11 -17.406 -4.508 1 94.38 107 PRO A CA 1
ATOM 840 C C . PRO A 1 107 ? 11.305 -15.93 -4.793 1 94.38 107 PRO A C 1
ATOM 842 O O . PRO A 1 107 ? 11.391 -15.531 -5.953 1 94.38 107 PRO A O 1
ATOM 845 N N . HIS A 1 108 ? 11.453 -15.109 -3.779 1 93 108 HIS A N 1
ATOM 846 C CA . HIS A 1 108 ? 11.758 -13.688 -3.91 1 93 108 HIS A CA 1
ATOM 847 C C . HIS A 1 108 ? 13.188 -13.477 -4.406 1 93 108 HIS A C 1
ATOM 849 O O . HIS A 1 108 ? 13.531 -12.383 -4.867 1 93 108 HIS A O 1
ATOM 855 N N . GLY A 1 109 ? 13.984 -14.43 -4.258 1 89.75 109 GLY A N 1
ATOM 856 C CA . GLY A 1 109 ? 15.367 -14.383 -4.691 1 89.75 109 GLY A CA 1
ATOM 857 C C . GLY A 1 109 ? 16.062 -15.734 -4.656 1 89.75 109 GLY A C 1
ATOM 858 O O . GLY A 1 109 ? 15.414 -16.75 -4.395 1 89.75 109 GLY A O 1
ATOM 859 N N . GLU A 1 110 ? 17.297 -15.602 -4.973 1 88.81 110 GLU A N 1
ATOM 860 C CA . GLU A 1 110 ? 18.078 -16.828 -5.117 1 88.81 110 GLU A CA 1
ATOM 861 C C . GLU A 1 110 ? 18.484 -17.391 -3.756 1 88.81 110 GLU A C 1
ATOM 863 O O . GLU A 1 110 ? 19 -18.5 -3.666 1 88.81 110 GLU A O 1
ATOM 868 N N . THR A 1 111 ? 18.188 -16.469 -2.832 1 83.31 111 THR A N 1
ATOM 869 C CA . THR A 1 111 ? 18.516 -16.875 -1.473 1 83.31 111 THR A CA 1
ATOM 870 C C . THR A 1 111 ? 17.312 -16.781 -0.559 1 83.31 111 THR A C 1
ATOM 872 O O . THR A 1 111 ? 16.438 -15.914 -0.752 1 83.31 111 THR A O 1
ATOM 875 N N . GLY A 1 112 ? 17.031 -17.812 0.238 1 84.25 112 GLY A N 1
ATOM 876 C CA . GLY A 1 112 ? 15.914 -17.797 1.165 1 84.25 112 GLY A CA 1
ATOM 877 C C . GLY A 1 112 ? 14.719 -18.594 0.671 1 84.25 112 GLY A C 1
ATOM 878 O O . GLY A 1 112 ? 14.688 -19 -0.489 1 84.25 112 GLY A O 1
ATOM 879 N N . THR A 1 113 ? 13.781 -18.625 1.554 1 92 113 THR A N 1
ATOM 880 C CA . THR A 1 113 ? 12.672 -19.516 1.239 1 92 113 THR A CA 1
ATOM 881 C C . THR A 1 113 ? 11.352 -18.75 1.174 1 92 113 THR A C 1
ATOM 883 O O . THR A 1 113 ? 10.289 -19.344 1.011 1 92 113 THR A O 1
ATOM 886 N N . SER A 1 114 ? 11.5 -17.438 1.277 1 94.44 114 SER A N 1
ATOM 887 C CA . SER A 1 114 ? 10.297 -16.656 1.068 1 94.44 114 SER A CA 1
ATOM 888 C C . SER A 1 114 ? 9.906 -16.609 -0.406 1 94.44 114 SER A C 1
ATOM 890 O O . SER A 1 114 ? 10.773 -16.578 -1.28 1 94.44 114 SER A O 1
ATOM 892 N N . GLY A 1 115 ? 8.641 -16.641 -0.667 1 94.88 115 GLY A N 1
ATOM 893 C CA . GLY A 1 115 ? 8.164 -16.609 -2.041 1 94.88 115 GLY A CA 1
ATOM 894 C C . GLY A 1 115 ? 6.656 -16.5 -2.148 1 94.88 115 GLY A C 1
ATOM 895 O O . GLY A 1 115 ? 5.953 -16.578 -1.14 1 94.88 115 GLY A O 1
ATOM 896 N N . GLY A 1 116 ? 6.242 -16.312 -3.352 1 96.12 116 GLY A N 1
ATOM 897 C CA . GLY A 1 116 ? 4.816 -16.125 -3.562 1 96.12 116 GLY A CA 1
ATOM 898 C C . GLY A 1 116 ? 4.426 -16.109 -5.027 1 96.12 116 GLY A C 1
ATOM 899 O O . GLY A 1 116 ? 5.195 -16.547 -5.887 1 96.12 116 GLY A O 1
ATOM 900 N N . ILE A 1 117 ? 3.184 -15.766 -5.289 1 96.56 117 ILE A N 1
ATOM 901 C CA . ILE A 1 117 ? 2.65 -15.594 -6.633 1 96.56 117 ILE A CA 1
ATOM 902 C C . ILE A 1 117 ? 2.395 -14.109 -6.906 1 96.56 117 ILE A C 1
ATOM 904 O O . ILE A 1 117 ? 2.127 -13.344 -5.98 1 96.56 117 ILE A O 1
ATOM 908 N N . PHE A 1 118 ? 2.525 -13.766 -8.164 1 97.44 118 PHE A N 1
ATOM 909 C CA . PHE A 1 118 ? 2.346 -12.414 -8.672 1 97.44 118 PHE A CA 1
ATOM 910 C C . PHE A 1 118 ? 1.25 -12.375 -9.727 1 97.44 118 PHE A C 1
ATOM 912 O O . PHE A 1 118 ? 1.327 -13.078 -10.734 1 97.44 118 PHE A O 1
ATOM 919 N N . PHE A 1 119 ? 0.282 -11.539 -9.516 1 97.38 119 PHE A N 1
ATOM 920 C CA . PHE A 1 119 ? -0.899 -11.531 -10.367 1 97.38 119 PHE A CA 1
ATOM 921 C C . PHE A 1 119 ? -1.522 -10.141 -10.422 1 97.38 119 PHE A C 1
ATOM 923 O O . PHE A 1 119 ? -1.01 -9.203 -9.812 1 97.38 119 PHE A O 1
ATOM 930 N N . THR A 1 120 ? -2.541 -10.023 -11.25 1 97.69 120 THR A N 1
ATOM 931 C CA . THR A 1 120 ? -3.172 -8.711 -11.398 1 97.69 120 THR A CA 1
ATOM 932 C C . THR A 1 120 ? -4.645 -8.773 -10.992 1 97.69 120 THR A C 1
ATOM 934 O O . THR A 1 120 ? -5.281 -9.82 -11.117 1 97.69 120 THR A O 1
ATOM 937 N N . ASP A 1 121 ? -5.125 -7.672 -10.422 1 97.75 121 ASP A N 1
ATOM 938 C CA . ASP A 1 121 ? -6.562 -7.559 -10.188 1 97.75 121 ASP A CA 1
ATOM 939 C C . ASP A 1 121 ? -7.297 -7.164 -11.469 1 97.75 121 ASP A C 1
ATOM 941 O O . ASP A 1 121 ? -6.684 -7.043 -12.531 1 97.75 121 ASP A O 1
ATOM 945 N N . PRO A 1 122 ? -8.602 -6.914 -11.5 1 97.19 122 PRO A N 1
ATOM 946 C CA . PRO A 1 122 ? -9.383 -6.672 -12.711 1 97.19 122 PRO A CA 1
ATOM 947 C C . PRO A 1 122 ? -8.945 -5.41 -13.453 1 97.19 122 PRO A C 1
ATOM 949 O O . PRO A 1 122 ? -9.219 -5.266 -14.648 1 97.19 122 PRO A O 1
ATOM 952 N N . ASP A 1 123 ? -8.312 -4.426 -12.773 1 97.88 123 ASP A N 1
ATOM 953 C CA . ASP A 1 123 ? -7.875 -3.182 -13.398 1 97.88 123 ASP A CA 1
ATOM 954 C C . ASP A 1 123 ? -6.402 -3.25 -13.797 1 97.88 123 ASP A C 1
ATOM 956 O O . ASP A 1 123 ? -5.82 -2.252 -14.227 1 97.88 123 ASP A O 1
ATOM 960 N N . GLY A 1 124 ? -5.785 -4.422 -13.555 1 97.12 124 GLY A N 1
ATOM 961 C CA . GLY A 1 124 ? -4.391 -4.609 -13.922 1 97.12 124 GLY A CA 1
ATOM 962 C C . GLY A 1 124 ? -3.428 -4.258 -12.805 1 97.12 124 GLY A C 1
ATOM 963 O O . GLY A 1 124 ? -2.211 -4.293 -12.992 1 97.12 124 GLY A O 1
ATOM 964 N N . ILE A 1 125 ? -3.939 -3.91 -11.648 1 98 125 ILE A N 1
ATOM 965 C CA . ILE A 1 125 ? -3.084 -3.596 -10.508 1 98 125 ILE A CA 1
ATOM 966 C C . ILE A 1 125 ? -2.283 -4.832 -10.109 1 98 125 ILE A C 1
ATOM 968 O O . ILE A 1 125 ? -2.842 -5.926 -9.977 1 98 125 ILE A O 1
ATOM 972 N N . ARG A 1 126 ? -0.984 -4.66 -9.898 1 98.06 126 ARG A N 1
ATOM 973 C CA . ARG A 1 126 ? -0.085 -5.766 -9.594 1 98.06 126 ARG A CA 1
ATOM 974 C C . ARG A 1 126 ? -0.141 -6.121 -8.109 1 98.06 126 ARG A C 1
ATOM 976 O O . ARG A 1 126 ? 0.072 -5.262 -7.25 1 98.06 126 ARG A O 1
ATOM 983 N N . LEU A 1 127 ? -0.432 -7.371 -7.836 1 98.06 127 LEU A N 1
ATOM 984 C CA . LEU A 1 127 ? -0.536 -7.875 -6.469 1 98.06 127 LEU A CA 1
ATOM 985 C C . LEU A 1 127 ? 0.388 -9.07 -6.258 1 98.06 127 LEU A C 1
ATOM 987 O O . LEU A 1 127 ? 0.793 -9.727 -7.223 1 98.06 127 LEU A O 1
ATOM 991 N N . GLU A 1 128 ? 0.681 -9.25 -5.039 1 97.81 128 GLU A N 1
ATOM 992 C CA . GLU A 1 128 ? 1.481 -10.391 -4.598 1 97.81 128 GLU A CA 1
ATOM 993 C C . GLU A 1 128 ? 0.898 -11.023 -3.338 1 97.81 128 GLU A C 1
ATOM 995 O O . GLU A 1 128 ? 0.47 -10.312 -2.426 1 97.81 128 GLU A O 1
ATOM 1000 N N . ILE A 1 129 ? 0.844 -12.281 -3.303 1 97.19 129 ILE A N 1
ATOM 1001 C CA . ILE A 1 129 ? 0.654 -13.039 -2.07 1 97.19 129 ILE A CA 1
ATOM 1002 C C . ILE A 1 129 ? 1.874 -13.922 -1.813 1 97.19 129 ILE A C 1
ATOM 1004 O O . ILE A 1 129 ? 2.338 -14.625 -2.713 1 97.19 129 ILE A O 1
ATOM 1008 N N . TYR A 1 130 ? 2.369 -13.844 -0.577 1 97 130 TYR A N 1
ATOM 1009 C CA . TYR A 1 130 ? 3.607 -14.578 -0.338 1 97 130 TYR A CA 1
ATOM 1010 C C . TYR A 1 130 ? 3.645 -15.141 1.077 1 97 130 TYR A C 1
ATOM 1012 O O . TYR A 1 130 ? 2.848 -14.742 1.931 1 97 130 TYR A O 1
ATOM 1020 N N . ALA A 1 131 ? 4.512 -16.078 1.286 1 96.62 131 ALA A N 1
ATOM 1021 C CA . ALA A 1 131 ? 4.852 -16.641 2.586 1 96.62 131 ALA A CA 1
ATOM 1022 C C . ALA A 1 131 ? 6.336 -16.469 2.891 1 96.62 131 ALA A C 1
ATOM 1024 O O . ALA A 1 131 ? 7.164 -16.438 1.976 1 96.62 131 ALA A O 1
ATOM 1025 N N . ALA A 1 132 ? 6.605 -16.438 4.133 1 94.31 132 ALA A N 1
ATOM 1026 C CA . ALA A 1 132 ? 7.977 -16.156 4.559 1 94.31 132 ALA A CA 1
ATOM 1027 C C . ALA A 1 132 ? 8.875 -17.375 4.312 1 94.31 132 ALA A C 1
ATOM 1029 O O . ALA A 1 132 ? 10.102 -17.25 4.27 1 94.31 132 ALA A O 1
ATOM 1030 N N . THR A 1 133 ? 8.242 -18.484 4.277 1 93.5 133 THR A N 1
ATOM 1031 C CA . THR A 1 133 ? 8.992 -19.719 4.078 1 93.5 133 THR A CA 1
ATOM 1032 C C . THR A 1 133 ? 8.25 -20.656 3.139 1 93.5 133 THR A C 1
ATOM 1034 O O . THR A 1 133 ? 7.055 -20.484 2.885 1 93.5 133 THR A O 1
ATOM 1037 N N . GLY A 1 134 ? 9.07 -21.641 2.57 1 93.19 134 GLY A N 1
ATOM 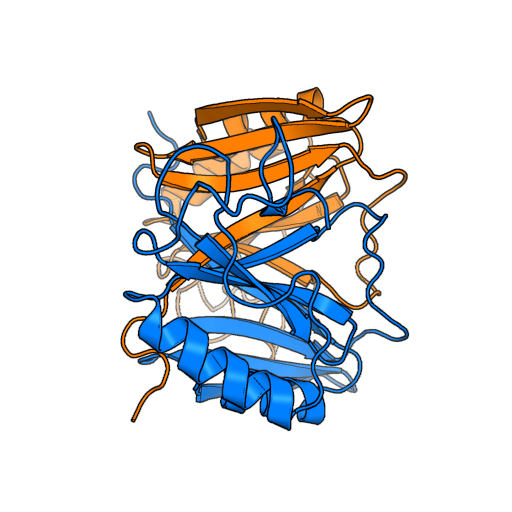1038 C CA . GLY A 1 134 ? 8.414 -22.719 1.841 1 93.19 134 GLY A CA 1
ATOM 1039 C C . GLY A 1 134 ? 8.711 -22.703 0.354 1 93.19 134 GLY A C 1
ATOM 1040 O O . GLY A 1 134 ? 8.469 -23.688 -0.344 1 93.19 134 GLY A O 1
ATOM 1041 N N . ALA A 1 135 ? 9.18 -21.609 -0.146 1 92 135 ALA A N 1
ATOM 1042 C CA . ALA A 1 135 ? 9.578 -21.547 -1.551 1 92 135 ALA A CA 1
ATOM 1043 C C . ALA A 1 135 ? 10.961 -22.156 -1.754 1 92 135 ALA A C 1
ATOM 1045 O O . ALA A 1 135 ? 11.797 -22.141 -0.847 1 92 135 ALA A O 1
ATOM 1046 N N . ASP A 1 136 ? 11.18 -22.688 -2.914 1 91.25 136 ASP A N 1
ATOM 1047 C CA . ASP A 1 136 ? 12.469 -23.25 -3.281 1 91.25 136 ASP A CA 1
ATOM 1048 C C . ASP A 1 136 ? 13.352 -22.219 -3.967 1 91.25 136 ASP A C 1
ATOM 1050 O O . ASP A 1 136 ? 13.094 -21.828 -5.109 1 91.25 136 ASP A O 1
ATOM 1054 N N . PRO A 1 137 ? 14.391 -21.875 -3.305 1 87.88 137 PRO A N 1
ATOM 1055 C CA . PRO A 1 137 ? 15.219 -20.812 -3.865 1 87.88 137 PRO A CA 1
ATOM 1056 C C . PRO A 1 137 ? 15.789 -21.156 -5.238 1 87.88 137 PRO A C 1
ATOM 1058 O O . PRO A 1 137 ? 16.109 -20.266 -6.023 1 87.88 137 PRO A O 1
ATOM 1061 N N . ALA A 1 138 ? 15.883 -22.406 -5.535 1 87.94 138 ALA A N 1
ATOM 1062 C CA . ALA A 1 138 ? 16.453 -22.844 -6.809 1 87.94 138 ALA A CA 1
ATOM 1063 C C . ALA A 1 138 ? 15.555 -22.422 -7.977 1 87.94 138 ALA A C 1
ATOM 1065 O O . ALA A 1 138 ? 15.984 -22.453 -9.133 1 87.94 138 ALA A O 1
ATOM 1066 N N . HIS A 1 139 ? 14.375 -21.969 -7.711 1 87.12 139 HIS A N 1
ATOM 1067 C CA . HIS A 1 139 ? 13.406 -21.672 -8.758 1 87.12 139 HIS A CA 1
ATOM 1068 C C . HIS A 1 139 ? 13.25 -20.172 -8.945 1 87.12 139 HIS A C 1
ATOM 1070 O O . HIS A 1 139 ? 12.266 -19.703 -9.523 1 87.12 139 HIS A O 1
ATOM 1076 N N . ALA A 1 140 ? 14.258 -19.391 -8.469 1 89.12 140 ALA A N 1
ATOM 1077 C CA . ALA A 1 140 ? 14.18 -17.938 -8.625 1 89.12 140 ALA A CA 1
ATOM 1078 C C . ALA A 1 140 ? 14.172 -17.547 -10.102 1 89.12 140 ALA A C 1
ATOM 1080 O O . ALA A 1 140 ? 15.094 -17.891 -10.844 1 89.12 140 ALA A O 1
ATOM 1081 N N . PRO A 1 141 ? 13.195 -16.828 -10.5 1 88.62 141 PRO A N 1
ATOM 1082 C CA . PRO A 1 141 ? 13.102 -16.5 -11.922 1 88.62 141 PRO A CA 1
ATOM 1083 C C . PRO A 1 141 ? 14.055 -15.383 -12.336 1 88.62 141 PRO A C 1
ATOM 1085 O O . PRO A 1 141 ? 14.266 -15.156 -13.531 1 88.62 141 PRO A O 1
ATOM 1088 N N . THR A 1 142 ? 14.516 -14.555 -11.406 1 81.25 142 THR A N 1
ATOM 1089 C CA . THR A 1 142 ? 15.406 -13.438 -11.68 1 81.25 142 THR A CA 1
ATOM 1090 C C . THR A 1 142 ? 16.734 -13.602 -10.938 1 81.25 142 THR A C 1
ATOM 1092 O O . THR A 1 142 ? 16.734 -13.852 -9.727 1 81.25 142 THR A O 1
ATOM 1095 N N . SER A 1 143 ? 17.703 -13.477 -11.664 1 82.19 143 SER A N 1
ATOM 1096 C CA . SER A 1 143 ? 19.016 -13.617 -11.039 1 82.19 143 SER A CA 1
ATOM 1097 C C . SER A 1 143 ? 19.531 -12.273 -10.539 1 82.19 143 SER A C 1
ATOM 1099 O O . SER A 1 143 ? 19.422 -11.258 -11.227 1 82.19 143 SER A O 1
ATOM 1101 N N . GLY A 1 144 ? 20.016 -12.289 -9.328 1 80.31 144 GLY A N 1
ATOM 1102 C CA . GLY A 1 144 ? 20.734 -11.133 -8.805 1 80.31 144 GLY A CA 1
ATOM 1103 C C . GLY A 1 144 ? 19.812 -10 -8.383 1 80.31 144 GLY A C 1
ATOM 1104 O O . GLY A 1 144 ? 20.281 -8.914 -8.047 1 80.31 144 GLY A O 1
ATOM 1105 N N . ALA A 1 145 ? 18.516 -10.195 -8.5 1 84.38 145 ALA A N 1
ATOM 1106 C CA . ALA A 1 145 ? 17.562 -9.141 -8.172 1 84.38 145 ALA A CA 1
ATOM 1107 C C . ALA A 1 145 ? 16.312 -9.727 -7.512 1 84.38 145 ALA A C 1
ATOM 1109 O O . ALA A 1 145 ? 16.031 -10.914 -7.656 1 84.38 145 ALA A O 1
ATOM 1110 N N . PRO A 1 146 ? 15.672 -8.875 -6.754 1 89.56 146 PRO A N 1
ATOM 1111 C CA . PRO A 1 146 ? 14.422 -9.367 -6.164 1 89.56 146 PRO A CA 1
ATOM 1112 C C . PRO A 1 146 ? 13.367 -9.688 -7.215 1 89.56 146 PRO A C 1
ATOM 1114 O O . PRO A 1 146 ? 13.109 -8.875 -8.109 1 89.56 146 PRO A O 1
ATOM 1117 N N . THR A 1 147 ? 12.734 -10.758 -7.047 1 90.5 147 THR A N 1
ATOM 1118 C CA . THR A 1 147 ? 11.734 -11.211 -8.008 1 90.5 147 THR A CA 1
ATOM 1119 C C . THR A 1 147 ? 10.57 -10.234 -8.078 1 90.5 147 THR A C 1
ATOM 1121 O O . THR A 1 147 ? 10 -10.023 -9.148 1 90.5 147 THR A O 1
ATOM 1124 N N . CYS A 1 148 ? 10.242 -9.609 -7 1 90.5 148 CYS A N 1
ATOM 1125 C CA . CYS A 1 148 ? 9.039 -8.789 -6.938 1 90.5 148 CYS A CA 1
ATOM 1126 C C . CYS A 1 148 ? 9.211 -7.508 -7.746 1 90.5 148 CYS A C 1
ATOM 1128 O O . CYS A 1 148 ? 8.25 -6.773 -7.969 1 90.5 148 CYS A O 1
ATOM 1130 N N . GLY A 1 149 ? 10.375 -7.199 -8.156 1 87.62 149 GLY A N 1
ATOM 1131 C CA . GLY A 1 149 ? 10.617 -5.941 -8.844 1 87.62 149 GLY A CA 1
ATOM 1132 C C . GLY A 1 149 ? 10.555 -6.074 -10.359 1 87.62 149 GLY A C 1
ATOM 1133 O O . GLY A 1 149 ? 10.5 -5.066 -11.07 1 87.62 149 GLY A O 1
ATOM 1134 N N . PHE A 1 150 ? 10.664 -7.246 -10.828 1 78.44 150 PHE A N 1
ATOM 1135 C CA . PHE A 1 150 ? 11.008 -7.34 -12.242 1 78.44 150 PHE A CA 1
ATOM 1136 C C . PHE A 1 150 ? 10.023 -8.234 -12.984 1 78.44 150 PHE A C 1
ATOM 1138 O O . PHE A 1 150 ? 10.422 -9.25 -13.562 1 78.44 150 PHE A O 1
ATOM 1145 N N . PHE A 1 151 ? 8.82 -7.867 -12.766 1 78.38 151 PHE A N 1
ATOM 1146 C CA . PHE A 1 151 ? 7.773 -8.469 -13.578 1 78.38 151 PHE A CA 1
ATOM 1147 C C . PHE A 1 151 ? 7 -7.398 -14.336 1 78.38 151 PHE A C 1
ATOM 1149 O O . PHE A 1 151 ? 7.027 -6.223 -13.969 1 78.38 151 PHE A O 1
ATOM 1156 N N . MET B 1 1 ? -13.102 -23.062 3.945 1 42.88 1 MET B N 1
ATOM 1157 C CA . MET B 1 1 ? -11.922 -22.812 4.766 1 42.88 1 MET B CA 1
ATOM 1158 C C . MET B 1 1 ? -11.156 -21.594 4.27 1 42.88 1 MET B C 1
ATOM 1160 O O . MET B 1 1 ? -11.07 -21.359 3.062 1 42.88 1 MET B O 1
ATOM 1164 N N . SER B 1 2 ? -11.039 -20.641 5.281 1 52.62 2 SER B N 1
ATOM 1165 C CA . SER B 1 2 ? -10.391 -19.406 4.828 1 52.62 2 SER B CA 1
ATOM 1166 C C . SER B 1 2 ? -9.031 -19.7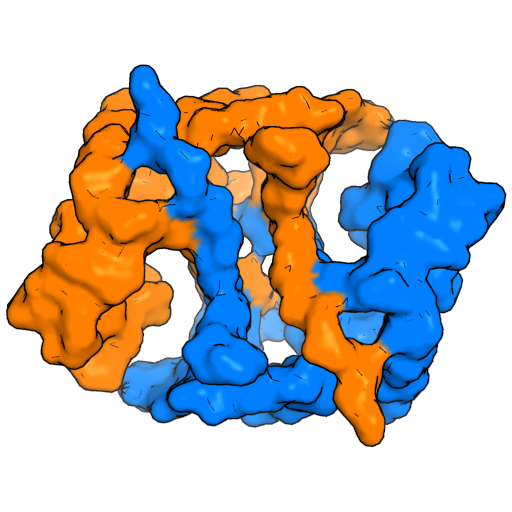03 4.195 1 52.62 2 SER B C 1
ATOM 1168 O O . SER B 1 2 ? -8.234 -20.469 4.746 1 52.62 2 SER B O 1
ATOM 1170 N N . LYS B 1 3 ? -8.984 -19.453 2.818 1 65.5 3 LYS B N 1
ATOM 1171 C CA . LYS B 1 3 ? -7.77 -19.734 2.055 1 65.5 3 LYS B CA 1
ATOM 1172 C C . LYS B 1 3 ? -6.543 -19.125 2.719 1 65.5 3 LYS B C 1
ATOM 1174 O O . LYS B 1 3 ? -5.441 -19.672 2.635 1 65.5 3 LYS B O 1
ATOM 1179 N N . ALA B 1 4 ? -6.934 -17.969 3.516 1 73.25 4 ALA B N 1
ATOM 1180 C CA . ALA B 1 4 ? -5.855 -17.234 4.18 1 73.25 4 ALA B CA 1
ATOM 1181 C C . ALA B 1 4 ? -6.27 -16.812 5.586 1 73.25 4 ALA B C 1
ATOM 1183 O O . ALA B 1 4 ? -6.84 -15.727 5.766 1 73.25 4 ALA B O 1
ATOM 1184 N N . LYS B 1 5 ? -6.035 -17.703 6.562 1 71.06 5 LYS B N 1
ATOM 1185 C CA . LYS B 1 5 ? -6.5 -17.484 7.93 1 71.06 5 LYS B CA 1
ATOM 1186 C C . LYS B 1 5 ? -5.879 -16.234 8.523 1 71.06 5 LYS B C 1
ATOM 1188 O O . LYS B 1 5 ? -6.578 -15.422 9.148 1 71.06 5 LYS B O 1
ATOM 1193 N N . ASN B 1 6 ? -4.531 -16.094 8.305 1 84.12 6 ASN B N 1
ATOM 1194 C CA . ASN B 1 6 ? -3.836 -14.938 8.859 1 84.12 6 ASN B CA 1
ATOM 1195 C C . ASN B 1 6 ? -3.223 -14.07 7.77 1 84.12 6 ASN B C 1
ATOM 1197 O O . ASN B 1 6 ? -2.004 -14.062 7.582 1 84.12 6 ASN B O 1
ATOM 1201 N N . LEU B 1 7 ? -4.012 -13.344 7.121 1 91.44 7 LEU B N 1
ATOM 1202 C CA . LEU B 1 7 ? -3.549 -12.445 6.066 1 91.44 7 LEU B CA 1
ATOM 1203 C C . LEU B 1 7 ? -3.109 -11.109 6.648 1 91.44 7 LEU B C 1
ATOM 1205 O O . LEU B 1 7 ? -3.797 -10.539 7.504 1 91.44 7 LEU B O 1
ATOM 1209 N N . ARG B 1 8 ? -1.953 -10.711 6.238 1 93.19 8 ARG B N 1
ATOM 1210 C CA . ARG B 1 8 ? -1.422 -9.406 6.629 1 93.19 8 ARG B CA 1
ATOM 1211 C C . ARG B 1 8 ? -0.941 -8.625 5.414 1 93.19 8 ARG B C 1
ATOM 1213 O O . ARG B 1 8 ? -0.501 -9.211 4.422 1 93.19 8 ARG B O 1
ATOM 1220 N N . THR B 1 9 ? -1.087 -7.328 5.555 1 96.38 9 THR B N 1
ATOM 1221 C CA . THR B 1 9 ? -0.433 -6.52 4.531 1 96.38 9 THR B CA 1
ATOM 1222 C C . THR B 1 9 ? 1.079 -6.719 4.566 1 96.38 9 THR B C 1
ATOM 1224 O O . THR B 1 9 ? 1.69 -6.672 5.637 1 96.38 9 THR B O 1
ATOM 1227 N N . GLY B 1 10 ? 1.644 -7.07 3.484 1 96.38 10 GLY B N 1
ATOM 1228 C CA . GLY B 1 10 ? 3.09 -7.172 3.373 1 96.38 10 GLY 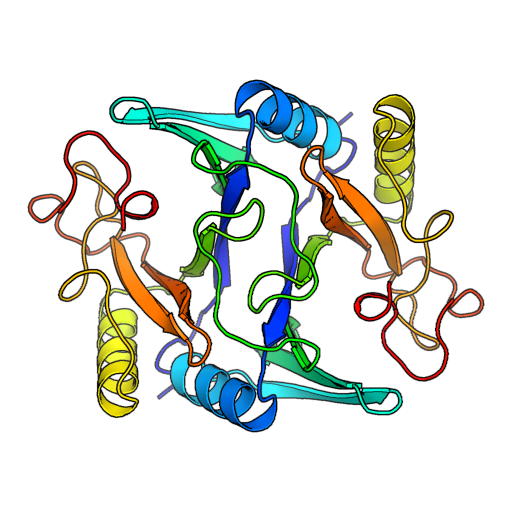B CA 1
ATOM 1229 C C . GLY B 1 10 ? 3.76 -5.844 3.072 1 96.38 10 GLY B C 1
ATOM 1230 O O . GLY B 1 10 ? 3.48 -4.84 3.73 1 96.38 10 GLY B O 1
ATOM 1231 N N . HIS B 1 11 ? 4.652 -5.887 2.092 1 97.19 11 HIS B N 1
ATOM 1232 C CA . HIS B 1 11 ? 5.324 -4.66 1.683 1 97.19 11 HIS B CA 1
ATOM 1233 C C . HIS B 1 11 ? 4.602 -4.004 0.51 1 97.19 11 HIS B C 1
ATOM 1235 O O . HIS B 1 11 ? 3.789 -4.641 -0.16 1 97.19 11 HIS B O 1
ATOM 1241 N N . ILE B 1 12 ? 4.898 -2.734 0.338 1 98.19 12 ILE B N 1
ATOM 1242 C CA . ILE B 1 12 ? 4.363 -1.971 -0.783 1 98.19 12 ILE B CA 1
ATOM 1243 C C . ILE B 1 12 ? 5.504 -1.509 -1.686 1 98.19 12 ILE B C 1
ATOM 1245 O O . ILE B 1 12 ? 6.461 -0.886 -1.219 1 98.19 12 ILE B O 1
ATOM 1249 N N . GLY B 1 13 ? 5.383 -1.868 -2.947 1 98.19 13 GLY B N 1
ATOM 1250 C CA . GLY B 1 13 ? 6.324 -1.367 -3.934 1 98.19 13 GLY B CA 1
ATOM 1251 C C . GLY B 1 13 ? 5.887 -0.06 -4.566 1 98.19 13 GLY B C 1
ATOM 1252 O O . GLY B 1 13 ? 4.73 0.081 -4.977 1 98.19 13 GLY B O 1
ATOM 1253 N N . LEU B 1 14 ? 6.789 0.861 -4.707 1 98.38 14 LEU B N 1
ATOM 1254 C CA . LEU B 1 14 ? 6.52 2.145 -5.348 1 98.38 14 LEU B CA 1
ATOM 1255 C C . LEU B 1 14 ? 7.512 2.404 -6.48 1 98.38 14 LEU B C 1
ATOM 1257 O O . LEU B 1 14 ? 8.711 2.189 -6.32 1 98.38 14 LEU B O 1
ATOM 1261 N N . ASN B 1 15 ? 6.961 2.814 -7.586 1 97.88 15 ASN B N 1
ATOM 1262 C CA . ASN B 1 15 ? 7.797 3.385 -8.633 1 97.88 15 ASN B CA 1
ATOM 1263 C C . ASN B 1 15 ? 8.156 4.836 -8.336 1 97.88 15 ASN B C 1
ATOM 1265 O O . ASN B 1 15 ? 7.289 5.641 -8.008 1 97.88 15 ASN B O 1
ATOM 1269 N N . VAL B 1 16 ? 9.406 5.148 -8.508 1 97.94 16 VAL B N 1
ATOM 1270 C CA . VAL B 1 16 ? 9.852 6.516 -8.25 1 97.94 16 VAL B CA 1
ATOM 1271 C C . VAL B 1 16 ? 10.734 7 -9.398 1 97.94 16 VAL B C 1
ATOM 1273 O O . VAL B 1 16 ? 11.227 6.195 -10.195 1 97.94 16 VAL B O 1
ATOM 1276 N N . THR B 1 17 ? 10.922 8.32 -9.531 1 97.94 17 THR B N 1
ATOM 1277 C CA . THR B 1 17 ? 11.703 8.906 -10.617 1 97.94 17 THR B CA 1
ATOM 1278 C C . THR B 1 17 ? 13.164 9.039 -10.227 1 97.94 17 THR B C 1
ATOM 1280 O O . THR B 1 17 ? 14.055 9.016 -11.078 1 97.94 17 THR B O 1
ATOM 1283 N N . ASP B 1 18 ? 13.43 9.227 -8.961 1 97.94 18 ASP B N 1
ATOM 1284 C CA . ASP B 1 18 ? 14.766 9.422 -8.398 1 97.94 18 ASP B CA 1
ATOM 1285 C C . ASP B 1 18 ? 14.906 8.695 -7.062 1 97.94 18 ASP B C 1
ATOM 1287 O O . ASP B 1 18 ? 14.359 9.125 -6.051 1 97.94 18 ASP B O 1
ATOM 1291 N N . LEU B 1 19 ? 15.719 7.598 -7.098 1 98.12 19 LEU B N 1
ATOM 1292 C CA . LEU B 1 19 ? 15.797 6.695 -5.953 1 98.12 19 LEU B CA 1
ATOM 1293 C C . LEU B 1 19 ? 16.422 7.402 -4.75 1 98.12 19 LEU B C 1
ATOM 1295 O O . LEU B 1 19 ? 15.906 7.293 -3.633 1 98.12 19 LEU B O 1
ATOM 1299 N N . ASP B 1 20 ? 17.469 8.164 -4.973 1 98.25 20 ASP B N 1
ATOM 1300 C CA . ASP B 1 20 ? 18.156 8.836 -3.875 1 98.25 20 ASP B CA 1
ATOM 1301 C C . ASP B 1 20 ? 17.234 9.852 -3.189 1 98.25 20 ASP B C 1
ATOM 1303 O O . ASP B 1 20 ? 17.188 9.922 -1.96 1 98.25 20 ASP B O 1
ATOM 1307 N N . ARG B 1 21 ? 16.562 10.562 -3.973 1 97.94 21 ARG B N 1
ATOM 1308 C CA . ARG B 1 21 ? 15.625 11.562 -3.453 1 97.94 21 ARG B CA 1
ATOM 1309 C C . ARG B 1 21 ? 14.516 10.906 -2.641 1 97.94 21 ARG B C 1
ATOM 1311 O O . ARG B 1 21 ? 14.156 11.383 -1.565 1 97.94 21 ARG B O 1
ATOM 1318 N N . SER B 1 22 ? 14 9.828 -3.158 1 98.31 22 SER B N 1
ATOM 1319 C CA . SER B 1 22 ? 12.922 9.125 -2.471 1 98.31 22 SER B CA 1
ATOM 1320 C C . SER B 1 22 ? 13.422 8.469 -1.191 1 98.31 22 SER B C 1
ATOM 1322 O O . SER B 1 22 ? 12.75 8.523 -0.158 1 98.31 22 SER B O 1
ATOM 1324 N N . ILE B 1 23 ? 14.57 7.852 -1.23 1 98.44 23 ILE B N 1
ATOM 1325 C CA . ILE B 1 23 ? 15.148 7.25 -0.034 1 98.44 23 ILE B CA 1
ATOM 1326 C C . ILE B 1 23 ? 15.289 8.312 1.057 1 98.44 23 ILE B C 1
ATOM 1328 O O . ILE B 1 23 ? 14.891 8.086 2.201 1 98.44 23 ILE B O 1
ATOM 1332 N N . ALA B 1 24 ? 15.852 9.438 0.713 1 98.06 24 ALA B N 1
ATOM 1333 C CA . ALA B 1 24 ? 16.062 10.516 1.675 1 98.06 24 ALA B CA 1
ATOM 1334 C C . ALA B 1 24 ? 14.742 10.961 2.299 1 98.06 24 ALA B C 1
ATOM 1336 O O . ALA B 1 24 ? 14.656 11.148 3.514 1 98.06 24 ALA B O 1
ATOM 1337 N N . PHE B 1 25 ? 13.766 11.078 1.492 1 98 25 PHE B N 1
ATOM 1338 C CA . PHE B 1 25 ? 12.453 11.508 1.953 1 98 25 PHE B CA 1
ATOM 1339 C C . PHE B 1 25 ? 11.875 10.516 2.949 1 98 25 PHE B C 1
ATOM 1341 O O . PHE B 1 25 ? 11.5 10.891 4.062 1 98 25 PHE B O 1
ATOM 1348 N N . TYR B 1 26 ? 11.805 9.242 2.596 1 97.75 26 TYR B N 1
ATOM 1349 C CA . TYR B 1 26 ? 11.148 8.234 3.414 1 97.75 26 TYR B CA 1
ATOM 1350 C C . TYR B 1 26 ? 11.938 7.965 4.691 1 97.75 26 TYR B C 1
ATOM 1352 O O . TYR B 1 26 ? 11.359 7.648 5.73 1 97.75 26 TYR B O 1
ATOM 1360 N N . ARG B 1 27 ? 13.227 8.109 4.609 1 97.06 27 ARG B N 1
ATOM 1361 C CA . ARG B 1 27 ? 14.031 7.992 5.816 1 97.06 27 ARG B CA 1
ATOM 1362 C C . ARG B 1 27 ? 13.734 9.133 6.785 1 97.06 27 ARG B C 1
ATOM 1364 O O . ARG B 1 27 ? 13.555 8.906 7.984 1 97.06 27 ARG B O 1
ATOM 1371 N N . GLU B 1 28 ? 13.719 10.305 6.227 1 96.12 28 GLU B N 1
ATOM 1372 C CA . GLU B 1 28 ? 13.516 11.477 7.07 1 96.12 28 GLU B CA 1
ATOM 1373 C C . GLU B 1 28 ? 12.117 11.484 7.684 1 96.12 28 GLU B C 1
ATOM 1375 O O . GLU B 1 28 ? 11.953 11.789 8.867 1 96.12 28 GLU B O 1
ATOM 1380 N N . VAL B 1 29 ? 11.141 11.094 6.957 1 96 29 VAL B N 1
ATOM 1381 C CA . VAL B 1 29 ? 9.742 11.211 7.375 1 96 29 VAL B CA 1
ATOM 1382 C C . VAL B 1 29 ? 9.375 10.055 8.305 1 96 29 VAL B C 1
ATOM 1384 O O . VAL B 1 29 ? 8.719 10.258 9.328 1 96 29 VAL B O 1
ATOM 1387 N N . PHE B 1 30 ? 9.867 8.828 7.969 1 95.25 30 PHE B N 1
ATOM 1388 C CA . PHE B 1 30 ? 9.344 7.66 8.672 1 95.25 30 PHE B CA 1
ATOM 1389 C C . PHE B 1 30 ? 10.438 6.984 9.484 1 95.25 30 PHE B C 1
ATOM 1391 O O . PHE B 1 30 ? 10.188 6 10.18 1 95.25 30 PHE B O 1
ATOM 1398 N N . ASP B 1 31 ? 11.633 7.492 9.414 1 93.81 31 ASP B N 1
ATOM 1399 C CA . ASP B 1 31 ? 12.789 6.898 10.086 1 93.81 31 ASP B CA 1
ATOM 1400 C C . ASP B 1 31 ? 13.016 5.465 9.609 1 93.81 31 ASP B C 1
ATOM 1402 O O . ASP B 1 31 ? 13.352 4.586 10.406 1 93.81 31 ASP B O 1
ATOM 1406 N N . PHE B 1 32 ? 12.727 5.262 8.367 1 96 32 PHE B N 1
ATOM 1407 C CA . PHE B 1 32 ? 13.008 3.955 7.785 1 96 32 PHE B CA 1
ATOM 1408 C C . PHE B 1 32 ? 14.508 3.729 7.656 1 96 32 PHE B C 1
ATOM 1410 O O . PHE B 1 32 ? 15.266 4.672 7.43 1 96 32 PHE B O 1
ATOM 1417 N N . GLU B 1 33 ? 14.82 2.477 7.742 1 96.06 33 GLU B N 1
ATOM 1418 C CA . GLU B 1 33 ? 16.172 2.033 7.418 1 96.06 33 GLU B CA 1
ATOM 1419 C C . GLU B 1 33 ? 16.234 1.423 6.02 1 96.06 33 GLU B C 1
ATOM 1421 O O . GLU B 1 33 ? 15.242 0.864 5.539 1 96.06 33 GLU B O 1
ATOM 1426 N N . VAL B 1 34 ? 17.406 1.577 5.414 1 97.62 34 VAL B N 1
ATOM 1427 C CA . VAL B 1 34 ? 17.641 0.854 4.172 1 97.62 34 VAL B CA 1
ATOM 1428 C C . VAL B 1 34 ? 18.078 -0.577 4.48 1 97.62 34 VAL B C 1
ATOM 1430 O O . VAL B 1 34 ? 19.156 -0.8 5.035 1 97.62 34 VAL B O 1
ATOM 1433 N N . LEU B 1 35 ? 17.25 -1.479 4.141 1 96.69 35 LEU B N 1
ATOM 1434 C CA . LEU B 1 35 ? 17.516 -2.885 4.418 1 96.69 35 LEU B CA 1
ATOM 1435 C C . LEU B 1 35 ? 18.344 -3.518 3.297 1 96.69 35 LEU B C 1
ATOM 1437 O O . LEU B 1 35 ? 18.984 -4.547 3.498 1 96.69 35 LEU B O 1
ATOM 1441 N N . GLY B 1 36 ? 18.219 -2.963 2.119 1 95.38 36 GLY B N 1
ATOM 1442 C CA . GLY B 1 36 ? 18.938 -3.406 0.937 1 95.38 36 GLY B CA 1
ATOM 1443 C C . GLY B 1 36 ? 18.781 -2.469 -0.245 1 95.38 36 GLY B C 1
ATOM 1444 O O . GLY B 1 36 ? 17.797 -1.719 -0.325 1 95.38 36 GLY B O 1
ATOM 1445 N N . GLU B 1 37 ? 19.75 -2.443 -0.999 1 95.81 37 GLU B N 1
ATOM 1446 C CA . GLU B 1 37 ? 19.75 -1.673 -2.238 1 95.81 37 GLU B CA 1
ATOM 1447 C C . GLU B 1 37 ? 20.5 -2.398 -3.346 1 95.81 37 GLU B C 1
ATOM 1449 O O . GLU B 1 37 ? 21.359 -3.24 -3.066 1 95.81 37 GLU B O 1
ATOM 1454 N N . GLY B 1 38 ? 20.062 -2.084 -4.559 1 94.44 38 GLY B N 1
ATOM 1455 C CA . GLY B 1 38 ? 20.766 -2.707 -5.672 1 94.44 38 GLY B CA 1
ATOM 1456 C C . GLY B 1 38 ? 20.344 -2.158 -7.023 1 94.44 38 GLY B C 1
ATOM 1457 O O . GLY B 1 38 ? 19.719 -1.102 -7.102 1 94.44 38 GLY B O 1
ATOM 1458 N N . LYS B 1 39 ? 20.969 -2.795 -7.969 1 90.75 39 LYS B N 1
ATOM 1459 C CA . LYS B 1 39 ? 20.656 -2.416 -9.344 1 90.75 39 LYS B CA 1
ATOM 1460 C C . LYS B 1 39 ? 20.547 -3.645 -10.242 1 90.75 39 LYS B C 1
ATOM 1462 O O . LYS B 1 39 ? 21.141 -4.684 -9.961 1 90.75 39 LYS B O 1
ATOM 1467 N N . ASP B 1 40 ? 19.656 -3.527 -11.094 1 84.56 40 ASP B N 1
ATOM 1468 C CA . ASP B 1 40 ? 19.562 -4.426 -12.242 1 84.56 40 ASP B CA 1
ATOM 1469 C C . ASP B 1 40 ? 19.641 -3.652 -13.555 1 84.56 40 ASP B C 1
ATOM 1471 O O . ASP B 1 40 ? 18.641 -3.088 -14.008 1 84.56 40 ASP B O 1
ATOM 1475 N N . GLY B 1 41 ? 20.797 -3.771 -14.164 1 83.38 41 GLY B N 1
ATOM 1476 C CA . GLY B 1 41 ? 21.031 -2.859 -15.266 1 83.38 41 GLY B CA 1
ATOM 1477 C C . GLY B 1 41 ? 20.969 -1.398 -14.867 1 83.38 41 GLY B C 1
ATOM 1478 O O . GLY B 1 41 ? 21.641 -0.971 -13.93 1 83.38 41 GLY B O 1
ATOM 1479 N N . ASP B 1 42 ? 20.078 -0.695 -15.523 1 82.62 42 ASP B N 1
ATOM 1480 C CA . ASP B 1 42 ? 19.953 0.73 -15.234 1 82.62 42 ASP B CA 1
ATOM 1481 C C . ASP B 1 42 ? 18.828 0.986 -14.234 1 82.62 42 ASP B C 1
ATOM 1483 O O . ASP B 1 42 ? 18.578 2.129 -13.844 1 82.62 42 ASP B O 1
ATOM 1487 N N . ARG B 1 43 ? 18.25 -0.121 -13.742 1 88.62 43 ARG B N 1
ATOM 1488 C CA . ARG B 1 43 ? 17.141 0.038 -12.812 1 88.62 43 ARG B CA 1
ATOM 1489 C C . ARG B 1 43 ? 17.594 -0.171 -11.367 1 88.62 43 ARG B C 1
ATOM 1491 O O . ARG B 1 43 ? 17.953 -1.285 -10.984 1 88.62 43 ARG B O 1
ATOM 1498 N N . ARG B 1 44 ? 17.578 0.891 -10.617 1 96.44 44 ARG B N 1
ATOM 1499 C CA . ARG B 1 44 ? 17.969 0.853 -9.211 1 96.44 44 ARG B CA 1
ATOM 1500 C C . ARG B 1 44 ? 16.766 0.588 -8.312 1 96.44 44 ARG B C 1
ATOM 1502 O O . ARG B 1 44 ? 15.641 0.938 -8.656 1 96.44 44 ARG B O 1
ATOM 1509 N N . TRP B 1 45 ? 17.047 -0.074 -7.191 1 97.06 45 TRP B N 1
ATOM 1510 C CA . TRP B 1 45 ? 15.984 -0.361 -6.238 1 97.06 45 TRP B CA 1
ATOM 1511 C C . TRP B 1 45 ? 16.5 -0.282 -4.805 1 97.06 45 TRP B C 1
ATOM 1513 O O . TRP B 1 45 ? 17.703 -0.354 -4.566 1 97.06 45 TRP B O 1
ATOM 1523 N N . ALA B 1 46 ? 15.594 -0.094 -3.855 1 98 46 ALA B N 1
ATOM 1524 C CA . ALA B 1 46 ? 15.906 -0.063 -2.43 1 98 46 ALA B CA 1
ATOM 1525 C C . ALA B 1 46 ? 14.773 -0.66 -1.604 1 98 46 ALA B C 1
ATOM 1527 O O . ALA B 1 46 ? 13.602 -0.462 -1.92 1 98 46 ALA B O 1
ATOM 1528 N N . PHE B 1 47 ? 15.125 -1.388 -0.598 1 97.75 47 PHE B N 1
ATOM 1529 C CA . PHE B 1 47 ? 14.203 -1.911 0.403 1 97.75 47 PHE B CA 1
ATOM 1530 C C . PHE B 1 47 ? 14.273 -1.092 1.686 1 97.75 47 PHE B C 1
ATOM 1532 O O . PHE B 1 47 ? 15.352 -0.912 2.256 1 97.75 47 PHE B O 1
ATOM 1539 N N . LEU B 1 48 ? 13.141 -0.578 2.08 1 98.19 48 LEU B N 1
ATOM 1540 C CA . LEU B 1 48 ? 13.055 0.241 3.285 1 98.19 48 LEU B CA 1
ATOM 1541 C C . LEU B 1 48 ? 12.188 -0.43 4.34 1 98.19 48 LEU B C 1
ATOM 1543 O O . LEU B 1 48 ? 11.172 -1.05 4.012 1 98.19 48 LEU B O 1
ATOM 1547 N N . GLY B 1 49 ? 12.586 -0.309 5.543 1 96.56 49 GLY B N 1
ATOM 1548 C CA . GLY B 1 49 ? 11.797 -0.892 6.613 1 96.56 49 GLY B CA 1
ATOM 1549 C C . GLY B 1 49 ? 12.258 -0.459 7.996 1 96.56 49 GLY B C 1
ATOM 1550 O O . GLY B 1 49 ? 12.93 0.562 8.141 1 96.56 49 GLY B O 1
ATOM 1551 N N . ARG B 1 50 ? 11.617 -1.107 8.961 1 92.88 50 ARG B N 1
ATOM 1552 C CA . ARG B 1 50 ? 11.93 -0.889 10.367 1 92.88 50 ARG B CA 1
ATOM 1553 C C . ARG B 1 50 ? 12.078 -2.215 11.109 1 92.88 50 ARG B C 1
ATOM 1555 O O . ARG B 1 50 ? 11.328 -3.158 10.859 1 92.88 50 ARG B O 1
ATOM 1562 N N . ASP B 1 51 ? 13.102 -2.271 12.086 1 90.31 51 ASP B N 1
ATOM 1563 C CA . ASP B 1 51 ? 13.312 -3.459 12.906 1 90.31 51 ASP B CA 1
ATOM 1564 C C . ASP B 1 51 ? 13.43 -4.711 12.039 1 90.31 51 ASP B C 1
ATOM 1566 O O . ASP B 1 51 ? 12.766 -5.715 12.297 1 90.31 51 ASP B O 1
ATOM 1570 N N . SER B 1 52 ? 14.086 -4.602 10.898 1 90.31 52 SER B N 1
ATOM 1571 C CA . SER B 1 52 ? 14.406 -5.684 9.969 1 90.31 52 SER B CA 1
ATOM 1572 C C . SER B 1 52 ? 13.164 -6.16 9.227 1 90.31 52 SER B C 1
ATOM 1574 O O . SER B 1 52 ? 13.195 -7.199 8.562 1 90.31 52 SER B 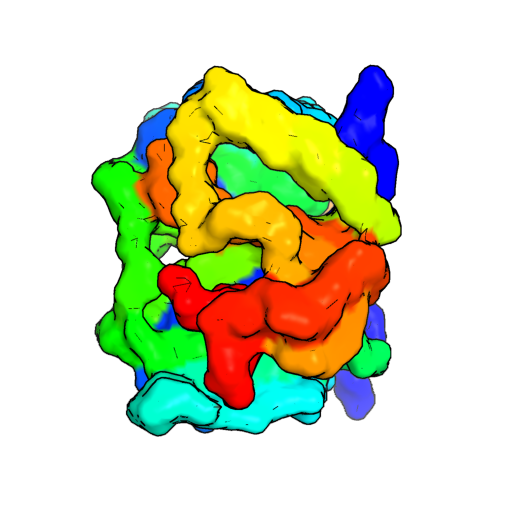O 1
ATOM 1576 N N . ARG B 1 53 ? 12.141 -5.402 9.359 1 92.62 53 ARG B N 1
ATOM 1577 C CA . ARG B 1 53 ? 10.922 -5.727 8.625 1 92.62 53 ARG B CA 1
ATOM 1578 C C . ARG B 1 53 ? 10.781 -4.844 7.387 1 92.62 53 ARG B C 1
ATOM 1580 O O . ARG B 1 53 ? 10.828 -3.617 7.484 1 92.62 53 ARG B O 1
ATOM 1587 N N . LEU B 1 54 ? 10.602 -5.496 6.293 1 95.94 54 LEU B N 1
ATOM 1588 C CA . LEU B 1 54 ? 10.406 -4.797 5.027 1 95.94 54 LEU B CA 1
ATOM 1589 C C . LEU B 1 54 ? 9.031 -4.125 4.988 1 95.94 54 LEU B C 1
ATOM 1591 O O . LEU B 1 54 ? 8.016 -4.762 5.281 1 95.94 54 LEU B O 1
ATOM 1595 N N . VAL B 1 55 ? 9 -2.834 4.652 1 97.38 55 VAL B N 1
ATOM 1596 C CA . VAL B 1 55 ? 7.746 -2.092 4.629 1 97.38 55 VAL B CA 1
ATOM 1597 C C . VAL B 1 55 ? 7.496 -1.541 3.229 1 97.38 55 VAL B C 1
ATOM 1599 O O . VAL B 1 55 ? 6.43 -1.767 2.648 1 97.38 55 VAL B O 1
ATOM 1602 N N . VAL B 1 56 ? 8.484 -0.842 2.631 1 98.25 56 VAL B N 1
ATOM 1603 C CA . VAL B 1 56 ? 8.352 -0.202 1.326 1 98.25 56 VAL B CA 1
ATOM 1604 C C . VAL B 1 56 ? 9.531 -0.594 0.44 1 98.25 56 VAL B C 1
ATOM 1606 O O . VAL B 1 56 ? 10.68 -0.613 0.895 1 98.25 56 VAL B O 1
ATOM 1609 N N . THR B 1 57 ? 9.242 -0.962 -0.767 1 98 57 THR B N 1
ATOM 1610 C CA . THR B 1 57 ? 10.289 -1.114 -1.773 1 98 57 THR B CA 1
ATOM 1611 C C . THR B 1 57 ? 10.188 -0.011 -2.822 1 98 57 THR B C 1
ATOM 1613 O O . THR B 1 57 ? 9.094 0.386 -3.215 1 98 57 THR B O 1
ATOM 1616 N N . LEU B 1 58 ? 11.297 0.528 -3.18 1 98.19 58 LEU B N 1
ATOM 1617 C CA . LEU B 1 58 ? 11.375 1.596 -4.172 1 98.19 58 LEU B CA 1
ATOM 1618 C C . LEU B 1 58 ? 12.055 1.107 -5.445 1 98.19 58 LEU B C 1
ATOM 1620 O O . LEU B 1 58 ? 13.109 0.473 -5.383 1 98.19 58 LEU B O 1
ATOM 1624 N N . TRP B 1 59 ? 11.453 1.401 -6.535 1 97.19 59 TRP B N 1
ATOM 1625 C CA . TRP B 1 59 ? 11.953 1.004 -7.852 1 97.19 59 TRP B CA 1
ATOM 1626 C C . TRP B 1 59 ? 12.109 2.215 -8.766 1 97.19 59 TRP B C 1
ATOM 1628 O O . TRP B 1 59 ? 11.117 2.871 -9.109 1 97.19 59 TRP B O 1
ATOM 1638 N N . GLN B 1 60 ? 13.328 2.523 -9.133 1 97 60 GLN B N 1
ATOM 1639 C CA . GLN B 1 60 ? 13.547 3.639 -10.047 1 97 60 GLN B CA 1
ATOM 1640 C C . GLN B 1 60 ? 13.297 3.223 -11.492 1 97 60 GLN B C 1
ATOM 1642 O O . GLN B 1 60 ? 14.242 2.922 -12.227 1 97 60 GLN B O 1
ATOM 1647 N N . GLN B 1 61 ? 12.031 3.303 -11.852 1 94.5 61 GLN B N 1
ATOM 1648 C CA . GLN B 1 61 ? 11.68 2.873 -13.203 1 94.5 61 GLN B CA 1
ATOM 1649 C C . GLN B 1 61 ? 10.539 3.709 -13.766 1 94.5 61 GLN B C 1
ATOM 1651 O O . GLN B 1 61 ? 9.703 3.199 -14.516 1 94.5 61 GLN B O 1
ATOM 1656 N N . SER B 1 62 ? 10.438 4.934 -13.328 1 95.19 62 SER B N 1
ATOM 1657 C CA . SER B 1 62 ? 9.352 5.793 -13.789 1 95.19 62 SER B CA 1
ATOM 1658 C C . SER B 1 62 ? 9.859 7.191 -14.125 1 95.19 62 SER B C 1
ATOM 1660 O O . SER B 1 62 ? 10.938 7.586 -13.688 1 95.19 62 SER B O 1
ATOM 1662 N N . GLU B 1 63 ? 9.086 7.746 -14.961 1 94.88 63 GLU B N 1
ATOM 1663 C CA . GLU B 1 63 ? 9.266 9.156 -15.289 1 94.88 63 GLU B CA 1
ATOM 1664 C C . GLU B 1 63 ? 7.969 9.938 -15.102 1 94.88 63 GLU B C 1
ATOM 1666 O O . GLU B 1 63 ? 6.887 9.352 -15.07 1 94.88 63 GLU B O 1
ATOM 1671 N N . GLY B 1 64 ? 8.109 11.242 -14.898 1 94.75 64 GLY B N 1
ATOM 1672 C CA . GLY B 1 64 ? 6.93 12.07 -14.719 1 94.75 64 GLY B CA 1
ATOM 1673 C C . GLY B 1 64 ? 6.5 12.195 -13.266 1 94.75 64 GLY B C 1
ATOM 1674 O O . GLY B 1 64 ? 7.34 12.273 -12.367 1 94.75 64 GLY B O 1
ATOM 1675 N N . SER B 1 65 ? 5.137 12.352 -13.109 1 94.75 65 SER B N 1
ATOM 1676 C CA . SER B 1 65 ? 4.594 12.516 -11.766 1 94.75 65 SER B CA 1
ATOM 1677 C C . SER B 1 65 ? 3.449 11.539 -11.508 1 94.75 65 SER B C 1
ATOM 1679 O O . SER B 1 65 ? 2.889 10.969 -12.445 1 94.75 65 SER B O 1
ATOM 1681 N N . PHE B 1 66 ? 3.176 11.312 -10.336 1 96.62 66 PHE B N 1
ATOM 1682 C CA . PHE B 1 66 ? 2.064 10.469 -9.898 1 96.62 66 PHE B CA 1
ATOM 1683 C C . PHE B 1 66 ? 0.771 10.883 -10.594 1 96.62 66 PHE B C 1
ATOM 1685 O O . PHE B 1 66 ? 0.485 12.078 -10.719 1 96.62 66 PHE B O 1
ATOM 1692 N N . ALA B 1 67 ? 0.019 9.883 -11.086 1 94.19 67 ALA B N 1
ATOM 1693 C CA . ALA B 1 67 ? -1.241 10.109 -11.789 1 94.19 67 ALA B CA 1
ATOM 1694 C C . ALA B 1 67 ? -2.428 9.633 -10.953 1 94.19 67 ALA B C 1
ATOM 1696 O O . ALA B 1 67 ? -2.881 8.492 -11.102 1 94.19 67 ALA B O 1
ATOM 1697 N N 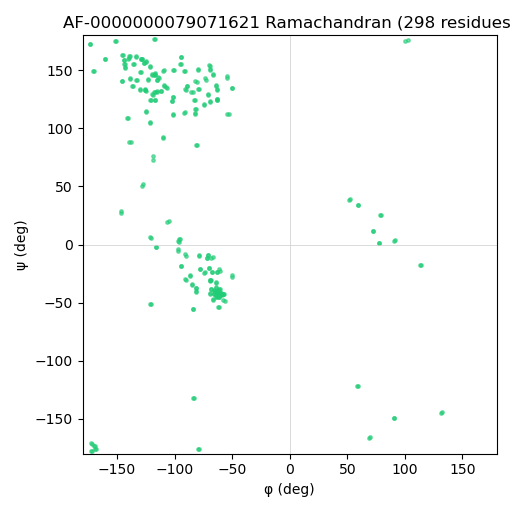. PRO B 1 68 ? -3.033 10.508 -10.164 1 92.31 68 PRO B N 1
ATOM 1698 C CA . PRO B 1 68 ? -4.043 10.102 -9.188 1 92.31 68 PRO B CA 1
ATOM 1699 C C . PRO B 1 68 ? -5.352 9.664 -9.836 1 92.31 68 PRO B C 1
ATOM 1701 O O . PRO B 1 68 ? -6.223 9.102 -9.172 1 92.31 68 PRO B O 1
ATOM 1704 N N . ALA B 1 69 ? -5.504 9.867 -11.117 1 93 69 ALA B N 1
ATOM 1705 C CA . ALA B 1 69 ? -6.781 9.586 -11.766 1 93 69 ALA B CA 1
ATOM 1706 C C . ALA B 1 69 ? -6.766 8.211 -12.43 1 93 69 ALA B C 1
ATOM 1708 O O . ALA B 1 69 ? -7.77 7.777 -13 1 93 69 ALA B O 1
ATOM 1709 N N . LEU B 1 70 ? -5.695 7.512 -12.43 1 95.94 70 LEU B N 1
ATOM 1710 C CA . LEU B 1 70 ? -5.59 6.195 -13.055 1 95.94 70 LEU B CA 1
ATOM 1711 C C . LEU B 1 70 ? -5.82 5.09 -12.031 1 95.94 70 LEU B C 1
ATOM 1713 O O . LEU B 1 70 ? -5.656 5.305 -10.828 1 95.94 70 LEU B O 1
ATOM 1717 N N . PRO B 1 71 ? -6.266 3.893 -12.539 1 97.94 71 PRO B N 1
ATOM 1718 C CA . PRO B 1 71 ? -6.316 2.758 -11.617 1 97.94 71 PRO B CA 1
ATOM 1719 C C . PRO B 1 71 ? -4.98 2.498 -10.93 1 97.94 71 PRO B C 1
ATOM 1721 O O . PRO B 1 71 ? -3.924 2.635 -11.547 1 97.94 71 PRO B O 1
ATOM 1724 N N . GLY B 1 72 ? -5.023 2.137 -9.805 1 97.69 72 GLY B N 1
ATOM 1725 C CA . GLY B 1 72 ? -3.82 1.957 -9.008 1 97.69 72 GLY B CA 1
ATOM 1726 C C . GLY B 1 72 ? -3.906 2.609 -7.637 1 97.69 72 GLY B C 1
ATOM 1727 O O . GLY B 1 72 ? -4.973 2.625 -7.02 1 97.69 72 GLY B O 1
ATOM 1728 N N . LEU B 1 73 ? -2.803 3.115 -7.203 1 98.12 73 LEU B N 1
ATOM 1729 C CA . LEU B 1 73 ? -2.723 3.678 -5.859 1 98.12 73 LEU B CA 1
ATOM 1730 C C . LEU B 1 73 ? -3.533 4.965 -5.758 1 98.12 73 LEU B C 1
ATOM 1732 O O . LEU B 1 73 ? -3.379 5.867 -6.586 1 98.12 73 LEU B O 1
ATOM 1736 N N . HIS B 1 74 ? -4.457 5 -4.852 1 97.81 74 HIS B N 1
ATOM 1737 C CA . HIS B 1 74 ? -5.066 6.258 -4.445 1 97.81 74 HIS B CA 1
ATOM 1738 C C . HIS B 1 74 ? -4.227 6.965 -3.389 1 97.81 74 HIS B C 1
ATOM 1740 O O . HIS B 1 74 ? -3.846 8.125 -3.566 1 97.81 74 HIS B O 1
ATOM 1746 N N . HIS B 1 75 ? -3.959 6.25 -2.305 1 98.12 75 HIS B N 1
ATOM 1747 C CA . HIS B 1 75 ? -3.059 6.734 -1.264 1 98.12 75 HIS B CA 1
ATOM 1748 C C . HIS B 1 75 ? -2.555 5.59 -0.392 1 98.12 75 HIS B C 1
ATOM 1750 O O . HIS B 1 75 ? -3.121 4.496 -0.41 1 98.12 75 HIS B O 1
ATOM 1756 N N . LEU B 1 76 ? -1.466 5.848 0.258 1 98.06 76 LEU B N 1
ATOM 1757 C CA . LEU B 1 76 ? -0.861 4.922 1.21 1 98.06 76 LEU B CA 1
ATOM 1758 C C . LEU B 1 76 ? -0.873 5.508 2.619 1 98.06 76 LEU B C 1
ATOM 1760 O O . LEU B 1 76 ? -0.45 6.645 2.826 1 98.06 76 LEU B O 1
ATOM 1764 N N . SER B 1 77 ? -1.322 4.711 3.572 1 97.75 77 SER B N 1
ATOM 1765 C CA . SER B 1 77 ? -1.407 5.246 4.926 1 97.75 77 SER B CA 1
ATOM 1766 C C . SER B 1 77 ? -0.487 4.492 5.879 1 97.75 77 SER B C 1
ATOM 1768 O O . SER B 1 77 ? -0.283 3.287 5.727 1 97.75 77 SER B O 1
ATOM 1770 N N . PHE B 1 78 ? 0.014 5.188 6.809 1 97.38 78 PHE B N 1
ATOM 1771 C CA . PHE B 1 78 ? 0.761 4.652 7.945 1 97.38 78 PHE B CA 1
ATOM 1772 C C . PHE B 1 78 ? 0.115 5.07 9.258 1 97.38 78 PHE B C 1
ATOM 1774 O O . PHE B 1 78 ? -0.367 6.195 9.391 1 97.38 78 PHE B O 1
ATOM 1781 N N . GLN B 1 79 ? 0.146 4.137 10.18 1 96.56 79 GLN B N 1
ATOM 1782 C CA . GLN B 1 79 ? -0.464 4.406 11.477 1 96.56 79 GLN B CA 1
ATOM 1783 C C . GLN B 1 79 ? 0.599 4.609 12.547 1 96.56 79 GLN B C 1
ATOM 1785 O O . GLN B 1 79 ? 1.594 3.883 12.594 1 96.56 79 GLN B O 1
ATOM 1790 N N . VAL B 1 80 ? 0.415 5.609 13.352 1 96.19 80 VAL B N 1
ATOM 1791 C CA . VAL B 1 80 ? 1.226 5.852 14.539 1 96.19 80 VAL B CA 1
ATOM 1792 C C . VAL B 1 80 ? 0.348 5.781 15.781 1 96.19 80 VAL B C 1
ATOM 1794 O O . VAL B 1 80 ? -0.864 5.578 15.688 1 96.19 80 VAL B O 1
ATOM 1797 N N . ASP B 1 81 ? 0.959 5.914 16.953 1 95.19 81 ASP B N 1
ATOM 1798 C CA . ASP B 1 81 ? 0.231 5.672 18.188 1 95.19 81 ASP B CA 1
ATOM 1799 C C . ASP B 1 81 ? -0.528 6.922 18.625 1 95.19 81 ASP B C 1
ATOM 1801 O O . ASP B 1 81 ? -1.609 6.82 19.219 1 95.19 81 ASP B O 1
ATOM 1805 N N . THR B 1 82 ? 0.097 8.117 18.344 1 94.31 82 THR B N 1
ATOM 1806 C CA . THR B 1 82 ? -0.479 9.312 18.953 1 94.31 82 THR B CA 1
ATOM 1807 C C . THR B 1 82 ? -0.49 10.469 17.969 1 94.31 82 THR B C 1
ATOM 1809 O O . THR B 1 82 ? 0.298 10.492 17.016 1 94.31 82 THR B O 1
ATOM 1812 N N . VAL B 1 83 ? -1.274 11.414 18.281 1 93.81 83 VAL B N 1
ATOM 1813 C CA . VAL B 1 83 ? -1.364 12.633 17.484 1 93.81 83 VAL B CA 1
ATOM 1814 C C . VAL B 1 83 ? -0.071 13.438 17.625 1 93.81 83 VAL B C 1
ATOM 1816 O O . VAL B 1 83 ? 0.343 14.117 16.688 1 93.81 83 VAL B O 1
ATOM 1819 N N . GLU B 1 84 ? 0.567 13.336 18.734 1 93.44 84 GLU B N 1
ATOM 1820 C CA . GLU B 1 84 ? 1.843 14.023 18.922 1 93.44 84 GLU B CA 1
ATOM 1821 C C . GLU B 1 84 ? 2.885 13.539 17.922 1 93.44 84 GLU B C 1
ATOM 1823 O O . GLU B 1 84 ? 3.676 14.336 17.406 1 93.44 84 GLU B O 1
ATOM 1828 N N . GLU B 1 85 ? 2.881 12.273 17.641 1 95.12 85 GLU B N 1
ATOM 1829 C CA . GLU B 1 85 ? 3.783 11.727 16.625 1 95.12 85 GLU B CA 1
ATOM 1830 C C . GLU B 1 85 ? 3.467 12.281 15.242 1 95.12 85 GLU B C 1
ATOM 1832 O O . GLU B 1 85 ? 4.375 12.516 14.438 1 95.12 85 GLU B O 1
ATOM 1837 N N . ILE B 1 86 ? 2.207 12.477 14.977 1 95.75 86 ILE B N 1
ATOM 1838 C CA . ILE B 1 86 ? 1.787 13.055 13.703 1 95.75 86 ILE B CA 1
ATOM 1839 C C . ILE B 1 86 ? 2.309 14.484 13.586 1 95.75 86 ILE B C 1
ATOM 1841 O O . ILE B 1 86 ? 2.857 14.875 12.555 1 95.75 86 ILE B O 1
ATOM 1845 N N . ARG B 1 87 ? 2.18 15.234 14.625 1 93.81 87 ARG B N 1
ATOM 1846 C CA . ARG B 1 87 ? 2.615 16.625 14.617 1 93.81 87 ARG B CA 1
ATOM 1847 C C . ARG B 1 87 ? 4.125 16.734 14.43 1 93.81 87 ARG B C 1
ATOM 1849 O O . ARG B 1 87 ? 4.609 17.625 13.727 1 93.81 87 ARG B O 1
ATOM 1856 N N . ALA B 1 88 ? 4.789 15.844 15.086 1 94.31 88 ALA B N 1
ATOM 1857 C CA . ALA B 1 88 ? 6.238 15.812 14.906 1 94.31 88 ALA B CA 1
ATOM 1858 C C . ALA B 1 88 ? 6.609 15.539 13.453 1 94.31 88 ALA B C 1
ATOM 1860 O O . ALA B 1 88 ? 7.523 16.156 12.906 1 94.31 88 ALA B O 1
ATOM 1861 N N . THR B 1 89 ? 5.891 14.648 12.875 1 94.69 89 THR B N 1
ATOM 1862 C CA . THR B 1 89 ? 6.129 14.305 11.477 1 94.69 89 THR B CA 1
ATOM 1863 C C . THR B 1 89 ? 5.75 15.477 10.562 1 94.69 89 THR B C 1
ATOM 1865 O O . THR B 1 89 ? 6.422 15.727 9.562 1 94.69 89 THR B O 1
ATOM 1868 N N . GLU B 1 90 ? 4.707 16.125 10.898 1 95.44 90 GLU B N 1
ATOM 1869 C CA . GLU B 1 90 ? 4.273 17.297 10.133 1 95.44 90 GLU B CA 1
ATOM 1870 C C . GLU B 1 90 ? 5.371 18.344 10.078 1 95.44 90 GLU B C 1
ATOM 1872 O O . GLU B 1 90 ? 5.602 18.953 9.031 1 95.44 90 GLU B O 1
ATOM 1877 N N . GLU B 1 91 ? 6 18.547 11.172 1 94.75 91 GLU B N 1
ATOM 1878 C CA . GLU B 1 91 ? 7.094 19.516 11.211 1 94.75 91 GLU B CA 1
ATOM 1879 C C . GLU B 1 91 ? 8.211 19.125 10.25 1 94.75 91 GLU B C 1
ATOM 1881 O O . GLU B 1 91 ? 8.742 19.984 9.531 1 94.75 91 GLU B O 1
ATOM 1886 N N . VAL B 1 92 ? 8.5 17.891 10.266 1 95.25 92 VAL B N 1
ATOM 1887 C CA . VAL B 1 92 ? 9.523 17.375 9.359 1 95.25 92 VAL B CA 1
ATOM 1888 C C . VAL B 1 92 ? 9.086 17.609 7.914 1 95.25 92 VAL B C 1
ATOM 1890 O O . VAL B 1 92 ? 9.867 18.094 7.094 1 95.25 92 VAL B O 1
ATOM 1893 N N . LEU B 1 93 ? 7.875 17.328 7.633 1 96.62 93 LEU B N 1
ATOM 1894 C CA . LEU B 1 93 ? 7.34 17.453 6.285 1 96.62 93 LEU B CA 1
ATOM 1895 C C . LEU B 1 93 ? 7.359 18.906 5.812 1 96.62 93 LEU B C 1
ATOM 1897 O O . LEU B 1 93 ? 7.684 19.172 4.656 1 96.62 93 LEU B O 1
ATOM 1901 N N . ARG B 1 94 ? 7.023 19.766 6.672 1 95.62 94 ARG B N 1
ATOM 1902 C CA . ARG B 1 94 ? 7.059 21.172 6.34 1 95.62 94 ARG B CA 1
ATOM 1903 C C . ARG B 1 94 ? 8.477 21.625 6.012 1 95.62 94 ARG B C 1
ATOM 1905 O O . ARG B 1 94 ? 8.695 22.391 5.07 1 95.62 94 ARG B O 1
ATOM 1912 N N . SER B 1 95 ? 9.391 21.109 6.75 1 95 95 SER B N 1
ATOM 1913 C CA . SER B 1 95 ? 10.789 21.469 6.52 1 95 95 SER B CA 1
ATOM 1914 C C . SER B 1 95 ? 11.281 20.922 5.18 1 95 95 SER B C 1
ATOM 1916 O O . SER B 1 95 ? 12.203 21.484 4.582 1 95 95 SER B O 1
ATOM 1918 N N . LEU B 1 96 ? 10.633 19.891 4.715 1 94.94 96 LEU B N 1
ATOM 1919 C CA . LEU B 1 96 ? 11 19.266 3.449 1 94.94 96 LEU B CA 1
ATOM 1920 C C . LEU B 1 96 ? 10.234 19.891 2.289 1 94.94 96 LEU B C 1
ATOM 1922 O O . LEU B 1 96 ? 10.469 19.562 1.127 1 94.94 96 LEU B O 1
ATOM 1926 N N . GLY B 1 97 ? 9.273 20.734 2.621 1 94.69 97 GLY B N 1
ATOM 1927 C CA . GLY B 1 97 ? 8.477 21.375 1.59 1 94.69 97 GLY B CA 1
ATOM 1928 C C . GLY B 1 97 ? 7.41 20.469 1.008 1 94.69 97 GLY B C 1
ATOM 1929 O O . GLY B 1 97 ? 7.004 20.641 -0.145 1 94.69 97 GLY B O 1
ATOM 1930 N N . ALA B 1 98 ? 6.996 19.516 1.756 1 94 98 ALA B N 1
ATOM 1931 C CA . ALA B 1 98 ? 5.961 18.609 1.283 1 94 98 ALA B CA 1
ATOM 1932 C C . ALA B 1 98 ? 4.625 19.328 1.114 1 94 98 ALA B C 1
ATOM 1934 O O . ALA B 1 98 ? 4.316 20.266 1.859 1 94 98 ALA B O 1
ATOM 1935 N N . GLY B 1 99 ? 3.844 18.891 0.108 1 94.75 99 GLY B N 1
ATOM 1936 C CA . GLY B 1 99 ? 2.482 19.391 -0.054 1 94.75 99 GLY B CA 1
ATOM 1937 C C . GLY B 1 99 ? 1.484 18.688 0.847 1 94.75 99 GLY B C 1
ATOM 1938 O O . GLY B 1 99 ? 1.569 17.469 1.049 1 94.75 99 GLY B O 1
ATOM 1939 N N . PHE B 1 100 ? 0.555 19.469 1.389 1 96.19 100 PHE B N 1
ATOM 1940 C CA . PHE B 1 100 ? -0.497 18.922 2.24 1 96.19 100 PHE B CA 1
ATOM 1941 C C . PHE B 1 100 ? -1.861 19.078 1.58 1 96.19 100 PHE B C 1
ATOM 1943 O O . PHE B 1 100 ? -2.131 20.078 0.929 1 96.19 100 PHE B O 1
ATOM 1950 N N . ALA B 1 101 ? -2.678 18.094 1.783 1 94.06 101 ALA B N 1
ATOM 1951 C CA . ALA B 1 101 ? -4.035 18.172 1.255 1 94.06 101 ALA B CA 1
ATOM 1952 C C . ALA B 1 101 ? -4.934 19 2.166 1 94.06 101 ALA B C 1
ATOM 1954 O O . ALA B 1 101 ? -5.871 19.656 1.696 1 94.06 101 ALA B O 1
ATOM 1955 N N . TYR B 1 102 ? -4.738 18.875 3.465 1 92.75 102 TYR B N 1
ATOM 1956 C CA . TYR B 1 102 ? -5.445 19.625 4.492 1 92.75 102 TYR B CA 1
ATOM 1957 C C . TYR B 1 102 ? -4.469 20.266 5.477 1 92.75 102 TYR B C 1
ATOM 1959 O O . TYR B 1 102 ? -3.33 19.812 5.609 1 92.75 102 TYR B O 1
ATOM 1967 N N . ASP B 1 103 ? -5.004 21.234 6.113 1 89 103 ASP B N 1
ATOM 1968 C CA . ASP B 1 103 ? -4.172 21.875 7.133 1 89 103 ASP B CA 1
ATOM 1969 C C . ASP B 1 103 ? -4.207 21.078 8.438 1 89 103 ASP B C 1
ATOM 1971 O O . ASP B 1 103 ? -5.27 20.891 9.031 1 89 103 ASP B O 1
ATOM 1975 N N . GLY B 1 104 ? -3.039 20.562 8.82 1 90.94 104 GLY B N 1
ATOM 1976 C CA . GLY B 1 104 ? -2.918 19.906 10.109 1 90.94 104 GLY B CA 1
ATOM 1977 C C . GLY B 1 104 ? -3.666 18.594 10.188 1 90.94 104 GLY B C 1
ATOM 1978 O O . GLY B 1 104 ? -3.99 18 9.156 1 90.94 104 GLY B O 1
ATOM 1979 N N . VAL B 1 105 ? -3.834 18.094 11.375 1 94.12 105 VAL B N 1
ATOM 1980 C CA . VAL B 1 105 ? -4.5 16.828 11.633 1 94.12 105 VAL B CA 1
ATOM 1981 C C . VAL B 1 105 ? -6.008 16.984 11.453 1 94.12 105 VAL B C 1
ATOM 1983 O O . VAL B 1 105 ? -6.629 17.844 12.086 1 94.12 105 VAL B O 1
ATOM 1986 N N . VAL B 1 106 ? -6.496 16.203 10.539 1 94.31 106 VAL B N 1
ATOM 1987 C CA . VAL B 1 106 ? -7.941 16.188 10.336 1 94.31 106 VAL B CA 1
ATOM 1988 C C . VAL B 1 106 ? -8.508 14.805 10.656 1 94.31 106 VAL B C 1
ATOM 1990 O O . VAL B 1 106 ? -7.84 13.797 10.43 1 94.31 106 VAL B O 1
ATOM 1993 N N . PRO B 1 107 ? -9.758 14.805 11.211 1 94.38 107 PRO B N 1
ATOM 1994 C CA . PRO B 1 107 ? -10.398 13.508 11.453 1 94.38 107 PRO B CA 1
ATOM 1995 C C . PRO B 1 107 ? -10.797 12.789 10.164 1 94.38 107 PRO B C 1
ATOM 1997 O O . PRO B 1 107 ? -11 13.438 9.133 1 94.38 107 PRO B O 1
ATOM 2000 N N . HIS B 1 108 ? -10.883 11.469 10.172 1 93 108 HIS B N 1
ATOM 2001 C CA . HIS B 1 108 ? -11.266 10.664 9.016 1 93 108 HIS B CA 1
ATOM 2002 C C . HIS B 1 108 ? -12.742 10.852 8.68 1 93 108 HIS B C 1
ATOM 2004 O O . HIS B 1 108 ? -13.18 10.516 7.574 1 93 108 HIS B O 1
ATOM 2010 N N . GLY B 1 109 ? -13.477 11.305 9.594 1 89.62 109 GLY B N 1
ATOM 2011 C CA . GLY B 1 109 ? -14.898 11.555 9.422 1 89.62 109 GLY B CA 1
ATOM 2012 C C . GLY B 1 109 ? -15.516 12.352 10.555 1 89.62 109 GLY B C 1
ATOM 2013 O O . GLY B 1 109 ? -14.805 12.812 11.445 1 89.62 109 GLY B O 1
ATOM 2014 N N . GLU B 1 110 ? -16.781 12.461 10.375 1 88.75 110 GLU B N 1
ATOM 2015 C CA . GLU B 1 110 ? -17.516 13.312 11.312 1 88.75 110 GLU B CA 1
ATOM 2016 C C . GLU B 1 110 ? -17.766 12.586 12.633 1 88.75 110 GLU B C 1
ATOM 2018 O O . GLU B 1 110 ? -18.234 13.195 13.602 1 88.75 110 GLU B O 1
ATOM 2023 N N . THR B 1 111 ? -17.406 11.312 12.461 1 83.81 111 THR B N 1
ATOM 2024 C CA . THR B 1 111 ? -17.594 10.5 13.656 1 83.81 111 THR B CA 1
ATOM 2025 C C . THR B 1 111 ? -16.297 9.781 14.031 1 83.81 111 THR B C 1
ATOM 2027 O O . THR B 1 111 ? -15.516 9.422 13.156 1 83.81 111 THR B O 1
ATOM 2030 N N . GLY B 1 112 ? -15.938 9.812 15.297 1 84.62 112 GLY B N 1
ATOM 2031 C CA . GLY B 1 112 ? -14.734 9.141 15.758 1 84.62 112 GLY B CA 1
ATOM 2032 C C . GLY B 1 112 ? -13.562 10.078 15.945 1 84.62 112 GLY B C 1
ATOM 2033 O O . GLY B 1 112 ? -13.609 11.234 15.531 1 84.62 112 GLY B O 1
ATOM 2034 N N . THR B 1 113 ? -12.539 9.469 16.453 1 92.12 113 THR B N 1
ATOM 2035 C CA . THR B 1 113 ? -11.422 10.328 16.844 1 92.12 113 THR B CA 1
ATOM 2036 C C . THR B 1 113 ? -10.156 9.945 16.078 1 92.12 113 THR B C 1
ATOM 2038 O O . THR B 1 113 ? -9.086 10.5 16.328 1 92.12 113 THR B O 1
ATOM 2041 N N . SER B 1 114 ? -10.352 9.023 15.148 1 94.44 114 SER B N 1
ATOM 2042 C CA . SER B 1 114 ? -9.219 8.734 14.281 1 94.44 114 SER B CA 1
ATOM 2043 C C . SER B 1 114 ? -8.977 9.867 13.289 1 94.44 114 SER B C 1
ATOM 2045 O O . SER B 1 114 ? -9.922 10.492 12.805 1 94.44 114 SER B O 1
ATOM 2047 N N . GLY B 1 115 ? -7.727 10.148 13.039 1 94.94 115 GLY B N 1
ATOM 2048 C CA . GLY B 1 115 ? -7.387 11.211 12.117 1 94.94 115 GLY B CA 1
ATOM 2049 C C . GLY B 1 115 ? -5.898 11.297 11.82 1 94.94 115 GLY B C 1
ATOM 2050 O O . GLY B 1 115 ? -5.098 10.594 12.445 1 94.94 115 GLY B O 1
ATOM 2051 N N . GLY B 1 116 ? -5.605 12.133 10.883 1 96.12 116 GLY B N 1
ATOM 2052 C CA . GLY B 1 116 ? -4.215 12.242 10.477 1 96.12 116 GLY B CA 1
ATOM 2053 C C . GLY B 1 116 ? -3.969 13.375 9.5 1 96.12 116 GLY B C 1
ATOM 2054 O O . GLY B 1 116 ? -4.785 14.297 9.383 1 96.12 116 GLY B O 1
ATOM 2055 N N . ILE B 1 117 ? -2.771 13.414 8.938 1 96.56 117 ILE B N 1
ATOM 2056 C CA . ILE B 1 117 ? -2.377 14.375 7.914 1 96.56 117 ILE B CA 1
ATOM 2057 C C . ILE B 1 117 ? -2.213 13.664 6.574 1 96.56 117 ILE B C 1
ATOM 2059 O O . ILE B 1 117 ? -1.895 12.469 6.531 1 96.56 117 ILE B O 1
ATOM 2063 N N . PHE B 1 118 ? -2.486 14.414 5.531 1 97.44 118 PHE B N 1
ATOM 2064 C CA . PHE B 1 118 ? -2.412 13.953 4.148 1 97.44 118 PHE B CA 1
ATOM 2065 C C . PHE B 1 118 ? -1.422 14.797 3.354 1 97.44 118 PHE B C 1
ATOM 2067 O O . PHE B 1 118 ? -1.559 16.016 3.281 1 97.44 118 PHE B O 1
ATOM 2074 N N . PHE B 1 119 ? -0.474 14.141 2.756 1 97.44 119 PHE B N 1
ATOM 2075 C CA . PHE B 1 119 ? 0.62 14.852 2.105 1 97.44 119 PHE B CA 1
ATOM 2076 C C . PHE B 1 119 ? 1.17 14.047 0.935 1 97.44 119 PHE B C 1
ATOM 2078 O O . PHE B 1 119 ? 0.675 12.961 0.637 1 97.44 119 PHE B O 1
ATOM 2085 N N . THR B 1 120 ? 2.107 14.656 0.222 1 97.69 120 THR B N 1
ATOM 2086 C CA . THR B 1 120 ? 2.662 13.977 -0.941 1 97.69 120 THR B CA 1
ATOM 2087 C C . THR B 1 120 ? 4.168 13.773 -0.784 1 97.69 120 THR B C 1
ATOM 2089 O O . THR B 1 120 ? 4.836 14.562 -0.109 1 97.69 120 THR B O 1
ATOM 2092 N N . ASP B 1 121 ? 4.652 12.648 -1.319 1 97.81 121 ASP B N 1
ATOM 2093 C CA . ASP B 1 121 ? 6.098 12.461 -1.397 1 97.81 121 ASP B CA 1
ATOM 2094 C C . ASP B 1 121 ? 6.688 13.234 -2.574 1 97.81 121 ASP B C 1
ATOM 2096 O O . ASP B 1 121 ? 5.969 13.945 -3.281 1 97.81 121 ASP B O 1
ATOM 2100 N N . PRO B 1 122 ? 7.973 13.156 -2.904 1 97.25 122 PRO B N 1
ATOM 2101 C CA . PRO B 1 122 ? 8.625 13.977 -3.93 1 97.25 122 PRO B CA 1
ATOM 2102 C C . PRO B 1 122 ? 8.062 13.727 -5.328 1 97.25 122 PRO B C 1
ATOM 2104 O O . PRO B 1 122 ? 8.219 14.562 -6.219 1 97.25 122 PRO B O 1
ATOM 2107 N N . ASP B 1 123 ? 7.449 12.555 -5.598 1 97.88 123 ASP B N 1
ATOM 2108 C CA . ASP B 1 123 ? 6.902 12.227 -6.914 1 97.88 123 ASP B CA 1
ATOM 2109 C C . ASP B 1 123 ? 5.402 12.516 -6.969 1 97.88 123 ASP B C 1
ATOM 2111 O O . ASP B 1 123 ? 4.738 12.18 -7.953 1 97.88 123 ASP B O 1
ATOM 2115 N N . GLY B 1 124 ? 4.867 13.062 -5.863 1 97.19 124 GLY B N 1
ATOM 2116 C CA . GLY B 1 124 ? 3.453 13.398 -5.816 1 97.19 124 GLY B CA 1
ATOM 2117 C C . GLY B 1 124 ? 2.586 12.266 -5.297 1 97.19 124 GLY B C 1
ATOM 2118 O O . GLY B 1 124 ? 1.358 12.375 -5.277 1 97.19 124 GLY B O 1
ATOM 2119 N N . ILE B 1 125 ? 3.184 11.164 -4.895 1 98 125 ILE B N 1
ATOM 2120 C CA . ILE B 1 125 ? 2.428 10.047 -4.344 1 98 125 ILE B CA 1
ATOM 2121 C C . ILE B 1 125 ? 1.725 10.484 -3.059 1 98 125 ILE B C 1
ATOM 2123 O O . ILE B 1 125 ? 2.342 11.094 -2.182 1 98 125 ILE B O 1
ATOM 2127 N N . ARG B 1 126 ? 0.452 10.148 -2.936 1 98.06 126 ARG B N 1
ATOM 2128 C CA . ARG B 1 126 ? -0.364 10.57 -1.802 1 98.06 126 ARG B CA 1
ATOM 2129 C C . ARG B 1 126 ? -0.155 9.648 -0.604 1 98.06 126 ARG B C 1
ATOM 2131 O O . ARG B 1 126 ? -0.325 8.438 -0.711 1 98.06 126 ARG B O 1
ATOM 2138 N N . LEU B 1 127 ? 0.209 10.242 0.503 1 98.06 127 LEU B N 1
ATOM 2139 C CA . LEU B 1 127 ? 0.462 9.508 1.739 1 98.06 127 LEU B CA 1
ATOM 2140 C C . LEU B 1 127 ? -0.383 10.062 2.881 1 98.06 127 LEU B C 1
ATOM 2142 O O . LEU B 1 127 ? -0.847 11.203 2.82 1 98.06 127 LEU B O 1
ATOM 2146 N N . GLU B 1 128 ? -0.55 9.234 3.822 1 97.88 128 GLU B N 1
ATOM 2147 C CA . GLU B 1 128 ? -1.253 9.578 5.055 1 97.88 128 GLU B CA 1
ATOM 2148 C C . GLU B 1 128 ? -0.527 9.023 6.277 1 97.88 128 GLU B C 1
ATOM 2150 O O . GLU B 1 128 ? -0.048 7.887 6.258 1 97.88 128 GLU B O 1
ATOM 2155 N N . ILE B 1 129 ? -0.42 9.781 7.262 1 97.19 129 ILE B N 1
ATOM 2156 C CA . ILE B 1 129 ? -0.081 9.312 8.602 1 97.19 129 ILE B CA 1
ATOM 2157 C C . ILE B 1 129 ? -1.229 9.617 9.562 1 97.19 129 ILE B C 1
ATOM 2159 O O . ILE B 1 129 ? -1.74 10.734 9.594 1 97.19 129 ILE B O 1
ATOM 2163 N N . TYR B 1 130 ? -1.609 8.586 10.32 1 97 130 TYR B N 1
ATOM 2164 C CA . TYR B 1 130 ? -2.783 8.812 11.156 1 97 130 TYR B CA 1
ATOM 2165 C C . TYR B 1 130 ? -2.66 8.07 12.484 1 97 130 TYR B C 1
ATOM 2167 O O . TYR B 1 130 ? -1.807 7.191 12.633 1 97 130 TYR B O 1
ATOM 2175 N N . ALA B 1 131 ? -3.457 8.461 13.406 1 96.62 131 ALA B N 1
ATOM 2176 C CA . ALA B 1 131 ? -3.646 7.797 14.695 1 96.62 131 ALA B CA 1
ATOM 2177 C C . ALA B 1 131 ? -5.102 7.391 14.898 1 96.62 131 ALA B C 1
ATOM 2179 O O . ALA B 1 131 ? -6.012 8.047 14.383 1 96.62 131 ALA B O 1
ATOM 2180 N N . ALA B 1 132 ? -5.262 6.387 15.672 1 94.31 132 ALA B N 1
ATOM 2181 C CA . ALA B 1 132 ? -6.598 5.832 15.859 1 94.31 132 ALA B CA 1
ATOM 2182 C C . ALA B 1 132 ? -7.453 6.742 16.734 1 94.31 132 ALA B C 1
ATOM 2184 O O . ALA B 1 132 ? -8.68 6.648 16.719 1 94.31 132 ALA B O 1
ATOM 2185 N N . THR B 1 133 ? -6.766 7.504 17.5 1 93.44 133 THR B N 1
ATOM 2186 C CA . THR B 1 133 ? -7.473 8.406 18.406 1 93.44 133 THR B CA 1
ATOM 2187 C C . THR B 1 133 ? -6.777 9.758 18.484 1 93.44 133 THR B C 1
ATOM 2189 O O . THR B 1 133 ? -5.629 9.891 18.062 1 93.44 133 THR B O 1
ATOM 2192 N N . GLY B 1 134 ? -7.602 10.773 18.953 1 93.31 134 GLY B N 1
ATOM 2193 C CA . GLY B 1 134 ? -6.965 12.047 19.266 1 93.31 134 GLY B CA 1
ATOM 2194 C C . GLY B 1 134 ? -7.41 13.172 18.359 1 93.31 134 GLY B C 1
ATOM 2195 O O . GLY B 1 134 ? -7.191 14.344 18.656 1 93.31 134 GLY B O 1
ATOM 2196 N N . ALA B 1 135 ? -7.977 12.852 17.25 1 92.06 135 ALA B N 1
ATOM 2197 C CA . ALA B 1 135 ? -8.516 13.891 16.359 1 92.06 135 ALA B CA 1
ATOM 2198 C C . ALA B 1 135 ? -9.875 14.367 16.844 1 92.06 135 ALA B C 1
ATOM 2200 O O . ALA B 1 135 ? -10.617 13.617 17.484 1 92.06 135 ALA B O 1
ATOM 2201 N N . ASP B 1 136 ? -10.164 15.594 16.562 1 91.31 136 ASP B N 1
ATOM 2202 C CA . ASP B 1 136 ? -11.461 16.172 16.891 1 91.31 136 ASP B CA 1
ATOM 2203 C C . ASP B 1 136 ? -12.453 16.016 15.742 1 91.31 136 ASP B C 1
ATOM 2205 O O . ASP B 1 136 ? -12.32 16.672 14.711 1 91.31 136 ASP B O 1
ATOM 2209 N N . PRO B 1 137 ? -13.453 15.242 15.992 1 88.12 137 PRO B N 1
ATOM 2210 C CA . PRO B 1 137 ? -14.375 14.961 14.891 1 88.12 137 PRO B CA 1
ATOM 2211 C C . PRO B 1 137 ? -15.062 16.219 14.359 1 88.12 137 PRO B C 1
ATOM 2213 O O . PRO B 1 137 ? -15.492 16.25 13.203 1 88.12 137 PRO B O 1
ATOM 2216 N N . ALA B 1 138 ? -15.109 17.234 15.141 1 87.88 138 ALA B N 1
ATOM 2217 C CA . ALA B 1 138 ? -15.773 18.469 14.734 1 87.88 138 ALA B CA 1
ATOM 2218 C C . ALA B 1 138 ? -15.008 19.156 13.609 1 87.88 138 ALA B C 1
ATOM 2220 O O . ALA B 1 138 ? -15.547 20.047 12.938 1 87.88 138 ALA B O 1
ATOM 2221 N N . HIS B 1 139 ? -13.836 18.734 13.328 1 87.31 139 HIS B N 1
ATOM 2222 C CA . HIS B 1 139 ? -12.984 19.391 12.344 1 87.31 139 HIS B CA 1
ATOM 2223 C C . HIS B 1 139 ? -12.922 18.594 11.047 1 87.31 139 HIS B C 1
ATOM 2225 O O . HIS B 1 139 ? -12.008 18.797 10.234 1 87.31 139 HIS B O 1
ATOM 2231 N N . ALA B 1 140 ? -13.914 17.703 10.828 1 89.25 140 ALA B N 1
ATOM 2232 C CA . ALA B 1 140 ? -13.914 16.906 9.602 1 89.25 140 ALA B CA 1
ATOM 2233 C C . ALA B 1 140 ? -14.062 17.797 8.367 1 89.25 140 ALA B C 1
ATOM 2235 O O . ALA B 1 140 ? -15.031 18.562 8.266 1 89.25 140 ALA B O 1
ATOM 2236 N N . PRO B 1 141 ? -13.164 17.703 7.473 1 88.69 141 PRO B N 1
ATOM 2237 C CA . PRO B 1 141 ? -13.211 18.609 6.32 1 88.69 141 PRO B CA 1
ATOM 2238 C C . PRO B 1 141 ? -14.258 18.188 5.289 1 88.69 141 PRO B C 1
ATOM 2240 O O . PRO B 1 141 ? -14.602 18.969 4.395 1 88.69 141 PRO B O 1
ATOM 2243 N N . THR B 1 142 ? -14.672 16.922 5.285 1 81.44 142 THR B N 1
ATOM 2244 C CA . THR B 1 142 ? -15.641 16.391 4.332 1 81.44 142 THR B CA 1
ATOM 2245 C C . THR B 1 142 ? -16.875 15.867 5.059 1 81.44 142 THR B C 1
ATOM 2247 O O . THR B 1 142 ? -16.75 15.094 6.016 1 81.44 142 THR B O 1
ATOM 2250 N N . SER B 1 143 ? -17.922 16.297 4.594 1 82.31 143 SER B N 1
ATOM 2251 C CA . SER B 1 143 ? -19.156 15.836 5.219 1 82.31 143 SER B CA 1
ATOM 2252 C C . SER B 1 143 ? -19.688 14.578 4.539 1 82.31 143 SER B C 1
ATOM 2254 O O . SER B 1 143 ? -19.703 14.484 3.311 1 82.31 143 SER B O 1
ATOM 2256 N N . GLY B 1 144 ? -20.062 13.633 5.363 1 79.94 144 GLY B N 1
ATOM 2257 C CA . GLY B 1 144 ? -20.781 12.477 4.859 1 79.94 144 GLY B CA 1
ATOM 2258 C C . GLY B 1 144 ? -19.875 11.477 4.16 1 79.94 144 GLY B C 1
ATOM 2259 O O . GLY B 1 144 ? -20.359 10.508 3.562 1 79.94 144 GLY B O 1
ATOM 2260 N N . ALA B 1 145 ? -18.594 11.727 4.113 1 84.19 145 ALA B N 1
ATOM 2261 C CA . ALA B 1 145 ? -17.656 10.852 3.412 1 84.19 145 ALA B CA 1
ATOM 2262 C C . ALA B 1 145 ? -16.312 10.766 4.152 1 84.19 145 ALA B C 1
ATOM 2264 O O . ALA B 1 145 ? -15.992 11.641 4.957 1 84.19 145 ALA B O 1
ATOM 2265 N N . PRO B 1 146 ? -15.648 9.664 3.885 1 89.25 146 PRO B N 1
ATOM 2266 C CA . PRO B 1 146 ? -14.328 9.57 4.512 1 89.25 146 PRO B CA 1
ATOM 2267 C C . PRO B 1 146 ? -13.367 10.641 4.004 1 89.25 146 PRO B C 1
ATOM 2269 O O . PRO B 1 146 ? -13.242 10.844 2.793 1 89.25 146 PRO B O 1
ATOM 2272 N N . THR B 1 147 ? -12.664 11.203 4.879 1 90.44 147 THR B N 1
ATOM 2273 C CA . THR B 1 147 ? -11.734 12.281 4.543 1 90.44 147 THR B CA 1
ATOM 2274 C C . THR B 1 147 ? -10.625 11.773 3.625 1 90.44 147 THR B C 1
ATOM 2276 O O . THR B 1 147 ? -10.164 12.492 2.74 1 90.44 147 THR B O 1
ATOM 2279 N N . CYS B 1 148 ? -10.234 10.547 3.771 1 90.25 148 CYS B N 1
ATOM 2280 C CA . CYS B 1 148 ? -9.078 10.031 3.055 1 90.25 148 CYS B CA 1
ATOM 2281 C C . CYS B 1 148 ? -9.383 9.852 1.573 1 90.25 148 CYS B C 1
ATOM 2283 O O . CYS B 1 148 ? -8.477 9.602 0.773 1 90.25 148 CYS B O 1
ATOM 2285 N N . GLY B 1 149 ? -10.594 9.93 1.192 1 87.12 149 GLY B N 1
ATOM 2286 C CA . GLY B 1 149 ? -10.961 9.672 -0.193 1 87.12 149 GLY B CA 1
ATOM 2287 C C . GLY B 1 149 ? -11.031 10.938 -1.029 1 87.12 149 GLY B C 1
ATOM 2288 O O . GLY B 1 149 ? -11.086 10.875 -2.26 1 87.12 149 GLY B O 1
ATOM 2289 N N . PHE B 1 150 ? -11.125 12.047 -0.391 1 78.06 150 PHE B N 1
ATOM 2290 C CA . PHE B 1 150 ? -11.602 13.188 -1.165 1 78.06 150 PHE B CA 1
ATOM 2291 C C . PHE B 1 150 ? -10.656 14.367 -1.023 1 78.06 150 PHE B C 1
ATOM 2293 O O . PHE B 1 150 ? -11.07 15.453 -0.611 1 78.06 150 PHE B O 1
ATOM 2300 N N . PHE B 1 151 ? -9.469 14.023 -1.246 1 78.12 151 PHE B N 1
ATOM 2301 C CA . PHE B 1 151 ? -8.484 15.086 -1.381 1 78.12 151 PHE B CA 1
ATOM 2302 C C . PHE B 1 151 ? -7.895 15.109 -2.787 1 78.12 151 PHE B C 1
ATOM 2304 O O . PHE B 1 151 ? -7.965 14.117 -3.512 1 78.12 151 PHE B O 1
#

Foldseek 3Di:
DPPPPDDDDAAEEDEDQDPVQQVVQCCQLVVWDFLDWDDDVVKIKTFTDPPNGTHYIYINDDDAADDCVDPDDVEEEDEDADLVSQVVSVVSCVVVVWAWPDDGWAAQALDAAKTWTWTAGPRRHIYTYIYRHDHDSNRHPDHPHTNSRPD/DPPPPDDDDAAEEDEDQDPVQQVVQCCQLVVWDWLDWDDDVVKIKTFTDPPNGTHYIYINDDDAADDCVDPDDVEEEDEDADLVSQVVSVVSCVVVVWAWPDDGWAAQALDAAKTWTWTAGPRRHIYTYIHRHDHDSNRHPDHPHTNSRPD

Secondary structure (DSSP, 8-state):
--TTTT-EEEEEEEEES-HHHHHHHHHHHH--EEEEEEEETTEEEEEEEETTEEEEEEEE---S---TTSSEEEEEEEEES-HHHHHHHHHHHHHTT--BSSSS-EESSSSSS-EEEEEE-TT--EEEEEESS---GGG-SSSSS-GGG--/--TTTT-EEEEEEEEES-HHHHHHHHHHHH--EEEEEEEETTEEEEEEEETTEEEEEEEE---S---TTSSEEEEEEEEES-HHHHHHHHHHHHHHT--BSSSS-EESSSSSS-EEEEEE-TT--EEEEEESS---GGG-SSSSS-GGG--

Solvent-accessible surface area (backbone atoms only — not comparable to full-atom values): 15524 Å² total; per-residue (Å²): 123,75,56,52,81,65,65,39,80,44,37,38,30,29,24,29,64,47,57,69,62,50,51,54,49,47,27,70,64,63,63,38,40,80,78,43,71,51,58,59,86,90,35,37,36,38,34,27,18,56,96,91,36,70,43,39,34,41,34,34,66,20,59,81,52,35,58,73,52,31,21,35,48,50,33,43,32,31,31,34,79,38,53,68,34,49,53,50,35,47,54,53,37,55,75,70,64,47,51,61,74,53,86,59,73,31,10,40,17,70,65,57,26,28,19,27,38,38,33,31,51,98,48,54,38,40,35,32,41,29,14,72,44,78,32,54,22,90,56,30,87,34,82,88,41,57,38,86,75,74,114,123,75,52,52,81,61,66,38,81,44,37,38,30,30,23,29,65,46,56,69,62,49,52,53,48,48,28,71,65,62,65,40,41,80,77,44,72,51,59,58,88,89,36,39,37,38,34,28,19,54,96,91,37,71,42,40,34,41,32,31,64,23,58,82,53,36,59,75,52,31,20,32,48,50,33,42,32,31,30,35,80,37,53,66,33,48,52,50,36,48,53,52,37,56,76,70,63,47,53,61,72,52,84,60,74,30,10,40,17,70,63,58,27,28,21,27,37,37,33,32,51,99,48,54,38,40,36,34,42,30,14,72,43,77,31,54,22,89,56,30,86,34,82,93,41,58,38,87,74,73,113

Radius of gyration: 18.41 Å; Cα contacts (8 Å, |Δi|>4): 776; chains: 2; bounding box: 43×46×37 Å

Nearest PDB structures (foldseek):
  2rk0-assembly1_A  TM=8.375E-01  e=1.304E-10  Parafrankia sp. EAN1pec
  3ct8-assembly1_A-2  TM=7.763E-01  e=1.855E-07  Halalkalibacterium halodurans C-125
  3ey7-assembly1_B  TM=6.971E-01  e=1.274E-07  Vibrio cholerae
  3ey8-assembly1_A  TM=7.010E-01  e=5.050E-07  Vibrio cholerae
  3hnq-assembly1_A  TM=6.717E-01  e=3.693E-07  Salmonella enterica subsp. enterica serovar Typhimurium

Sequence (302 aa):
MSKAKNLRTGHIGLNVTDLDRSIAFYREVFDFEVLGEGKDGDRRWAFLGRDSRLVVTLWQQSEGSFAPALPGLHHLSFQVDTVEEIRATEEVLRSLGAGFAYDGVVPHGETGTSGGIFFTDPDGIRLEIYAATGADPAHAPTSGAPTCGFFMSKAKNLRTGHIGLNVTDLDRSIAFYREVFDFEVLGEGKDGDRRWAFLGRDSRLVVTLWQQSEGSFAPALPGLHHLSFQVDTVEEIRATEEVLRSLGAGFAYDGVVPHGETGTSGGIFFTDPDGIRLEIYAATGADPAHAPTSGAPTCGFF

pLDDT: mean 92.97, std 7.72, range [42.88, 98.44]

InterPro domains:
  IPR004360 Glyoxalase/fosfomycin resistance/dioxygenase domain [PF00903] (10-129)
  IPR029068 Glyoxalase/Bleomycin resistance protein/Dihydroxybiphenyl dioxygenase [G3DSA:3.10.180.10] (2-138)
  IPR029068 Glyoxalase/Bleomycin resistance protein/Dihydroxybiphenyl dioxygenase [SSF54593] (8-138)
  IPR037523 Vicinal oxygen chelate (VOC), core domain [PS51819] (8-132)
  IPR051332 Fosfomycin Resistance Enzymes [PTHR36113] (11-131)